Protein AF-A0AA36HL22-F1 (afdb_monomer)

Organism: NCBI:txid2562239

Secondary structure (DSSP, 8-state):
-HHHHHHHHHHHHHTSS---------------SS-BGGGGGTTT--HHHHHHHHHTT--BHHHHHTS-HHHHHTSTT--HHHHHHHHHHHHHHS--S---HHHHHHHHTT--EE--S-HHHHHHTTSSEESSEEEEEE-STTSSHHHHHHHHHHHTTS-GGGT--S-EEEEEESSS---HHHHHHHHHHTTS-HHHHHHTEEEEE--SHHHHHHHHHHHHHHHHH-SS-EEEEEEETTHHHHHHSS-TTTTHHHHHHHHHHHHHHHHHHHHHHHS-TTS---EEEEEES--TTTSTTS--------S-------SSS------

Foldseek 3Di:
DVVVVVVVVVVVVVVPDDDPDPDPPPPPPPPQLFAFLVVLVVLVQDPVLSVLCLVLLNGGLLLLLLDDLVSSVVRPPADPVNSVSSNVSSPVVDPDDDDDPVVVVVLCVLKAAQALPDVVVCVLVVRHQIFLWEWEDEAAPPPCPVVSVLLSLQSQCDDVVSRHPVFAEEEEAAPPPDDLVSNLVSCVVVVHHSVVSSVSYHYDYDHALVSLVVVLSVVSSCCNPDPTAYAEYEHHANCNRLVPVADDDVCLVVSVVSSVVSVSSLSSSRNSQCSRSVRNHYHYYHYDHDPPPNPVPDDPDDDDDDHDDPDIPTPDDDDDDDD

Nearest PDB structures (foldseek):
  5nwl-assembly2_I  TM=9.550E-01  e=2.606E-25  Homo sapiens
  5nwl-assembly2_N  TM=9.427E-01  e=1.347E-25  Homo sapiens
  8bsc-assembly1_D  TM=9.492E-01  e=1.589E-25  Ho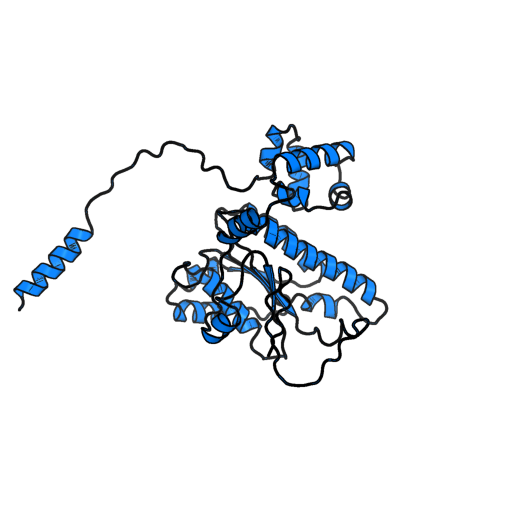mo sapiens
  7c9c-assembly1_A  TM=9.451E-01  e=2.954E-23  Homo sapiens
  3lda-assembly1_A  TM=8.905E-01  e=5.715E-23  Saccharomyces cerevisiae

Solvent-accessible surface area (backbone atoms only — not comparable to full-atom values): 18744 Å² total; per-residue (Å²): 116,75,69,62,57,55,52,51,55,47,57,60,56,64,71,73,72,83,78,93,71,85,70,82,77,73,88,66,79,75,76,64,67,53,56,46,42,71,66,43,41,83,69,72,46,57,67,74,60,50,49,53,37,41,77,71,43,37,58,32,26,54,50,52,62,74,45,55,70,70,62,58,55,67,40,90,92,48,50,72,74,52,52,53,54,52,46,53,44,23,49,72,74,33,99,76,76,94,72,56,71,70,57,49,57,59,62,54,66,69,55,53,44,30,27,60,84,43,72,70,59,16,59,75,53,74,58,22,50,52,39,49,30,54,44,56,52,62,60,65,90,89,73,47,66,70,58,50,50,51,41,34,57,50,30,23,44,32,50,59,94,78,29,8,55,57,17,27,25,42,39,37,30,42,78,74,77,84,51,70,73,58,43,35,55,52,22,52,75,70,75,43,61,36,66,63,55,50,73,38,44,49,76,44,84,35,81,39,58,65,50,45,56,50,52,52,36,50,48,55,43,47,60,66,70,44,92,65,36,42,24,32,35,39,33,46,32,63,47,51,26,57,62,69,80,44,66,71,79,87,38,44,66,60,50,52,53,52,51,51,50,50,53,53,49,54,51,49,53,13,50,55,28,35,58,21,74,86,34,52,22,16,26,36,39,39,28,39,83,67,72,84,74,72,59,75,84,81,57,101,69,89,82,79,91,73,81,92,71,83,72,78,67,58,84,68,82,84,75,88,81,86,130

Mean predicted aligned error: 12.72 Å

pLDDT: mean 74.43, std 23.64, range [24.17, 96.75]

Structure (mmCIF, N/CA/C/O backbone):
data_AF-A0AA36HL22-F1
#
_entry.id   AF-A0AA36HL22-F1
#
loop_
_atom_site.group_PDB
_atom_site.id
_atom_site.type_symbol
_atom_site.label_atom_id
_atom_site.label_alt_id
_atom_site.label_comp_id
_atom_site.label_asym_id
_atom_site.label_entity_id
_atom_site.label_seq_id
_atom_site.pdbx_PDB_ins_code
_atom_site.Cartn_x
_atom_site.Cartn_y
_atom_site.Cartn_z
_atom_site.occupancy
_atom_site.B_iso_or_equiv
_atom_site.auth_seq_id
_atom_site.auth_comp_id
_atom_site.auth_asym_id
_atom_site.auth_atom_id
_atom_site.pdbx_PDB_model_num
ATOM 1 N N . MET A 1 1 ? 3.278 -38.784 -45.770 1.00 54.62 1 MET A N 1
ATOM 2 C CA . MET A 1 1 ? 3.585 -37.733 -44.771 1.00 54.62 1 MET A CA 1
ATOM 3 C C . MET A 1 1 ? 2.527 -36.630 -44.695 1.00 54.62 1 MET A C 1
ATOM 5 O O . MET A 1 1 ? 2.203 -36.248 -43.585 1.00 54.62 1 MET A O 1
ATOM 9 N N . ALA A 1 2 ? 1.895 -36.196 -45.795 1.00 49.22 2 ALA A N 1
ATOM 10 C CA . ALA A 1 2 ? 0.828 -35.176 -45.752 1.00 49.22 2 ALA A CA 1
ATOM 11 C C . ALA A 1 2 ? -0.482 -35.600 -45.031 1.00 49.22 2 ALA A C 1
ATOM 13 O O . ALA A 1 2 ? -1.231 -34.758 -44.548 1.00 49.22 2 ALA A O 1
ATOM 14 N N . VAL A 1 3 ? -0.761 -36.905 -44.909 1.00 46.94 3 VAL A N 1
ATOM 15 C CA . VAL A 1 3 ? -1.990 -37.421 -44.262 1.00 46.94 3 VAL A CA 1
ATOM 16 C C . VAL A 1 3 ? -1.898 -37.402 -42.722 1.00 46.94 3 VAL A C 1
ATOM 18 O O . VAL A 1 3 ? -2.900 -37.209 -42.036 1.00 46.94 3 VAL A O 1
ATOM 21 N N . ALA A 1 4 ? -0.691 -37.524 -42.157 1.00 45.31 4 ALA A N 1
ATOM 22 C CA . ALA A 1 4 ? -0.474 -37.481 -40.706 1.00 45.31 4 ALA A CA 1
ATOM 23 C C . ALA A 1 4 ? -0.604 -36.051 -40.146 1.00 45.31 4 ALA A C 1
ATOM 25 O O . ALA A 1 4 ? -1.182 -35.842 -39.081 1.00 45.31 4 ALA A O 1
ATOM 26 N N . GLU A 1 5 ? -0.156 -35.055 -40.912 1.00 48.75 5 GLU A N 1
ATOM 27 C CA . GLU A 1 5 ? -0.201 -33.636 -40.541 1.00 48.75 5 GLU A CA 1
ATOM 28 C C . GLU A 1 5 ? -1.633 -33.063 -40.578 1.00 48.75 5 GLU A C 1
ATOM 30 O O . GLU A 1 5 ? -2.027 -32.280 -39.712 1.00 48.75 5 GLU A O 1
ATOM 35 N N . ALA A 1 6 ? -2.464 -33.535 -41.516 1.00 47.41 6 ALA A N 1
ATOM 36 C CA . ALA A 1 6 ? -3.889 -33.198 -41.591 1.00 47.41 6 ALA A CA 1
ATOM 37 C C . ALA A 1 6 ? -4.710 -33.799 -40.431 1.00 47.41 6 ALA A C 1
ATOM 39 O O . ALA A 1 6 ? -5.700 -33.211 -39.989 1.00 47.41 6 ALA A O 1
ATOM 40 N N . THR A 1 7 ? -4.279 -34.946 -39.899 1.00 48.47 7 THR A N 1
ATOM 41 C CA . THR A 1 7 ? -4.947 -35.624 -38.775 1.00 48.47 7 THR A CA 1
ATOM 42 C C . THR A 1 7 ? -4.631 -34.941 -37.438 1.00 48.47 7 THR A C 1
ATOM 44 O O . THR A 1 7 ? -5.503 -34.843 -36.574 1.00 48.47 7 THR A O 1
ATOM 47 N N . LEU A 1 8 ? -3.422 -34.381 -37.288 1.00 49.34 8 LEU A N 1
ATOM 48 C CA . LEU A 1 8 ? -3.032 -33.598 -36.109 1.00 49.34 8 LEU A CA 1
ATOM 49 C C . LEU A 1 8 ? -3.742 -32.234 -36.058 1.00 49.34 8 LEU A C 1
ATOM 51 O O . LEU A 1 8 ? -4.227 -31.834 -35.002 1.00 49.34 8 LEU A O 1
ATOM 55 N N . LYS A 1 9 ? -3.892 -31.558 -37.209 1.00 47.31 9 LYS A N 1
ATOM 56 C CA . LYS A 1 9 ? -4.651 -30.297 -37.314 1.00 47.31 9 LYS A CA 1
ATOM 57 C C . LYS A 1 9 ? -6.154 -30.485 -37.071 1.00 47.31 9 LYS A C 1
ATOM 59 O O . LYS A 1 9 ? -6.777 -29.613 -36.475 1.00 47.31 9 LYS A O 1
ATOM 64 N N . ARG A 1 10 ? -6.728 -31.638 -37.446 1.00 42.16 10 ARG A N 1
ATOM 65 C CA . ARG A 1 10 ? -8.112 -31.998 -37.081 1.00 42.16 10 ARG A CA 1
ATOM 66 C C . ARG A 1 10 ? -8.272 -32.246 -35.580 1.00 42.16 10 ARG A C 1
ATOM 68 O O . ARG A 1 10 ? -9.190 -31.692 -34.998 1.00 42.16 10 ARG A O 1
ATOM 75 N N . LYS A 1 11 ? -7.354 -32.976 -34.933 1.00 42.44 11 LYS A N 1
ATOM 76 C CA . LYS A 1 11 ? -7.378 -33.170 -33.468 1.00 42.44 11 LYS A CA 1
ATOM 77 C C . LYS A 1 11 ? -7.212 -31.865 -32.678 1.00 42.44 11 LYS A C 1
ATOM 79 O O . LYS A 1 11 ? -7.833 -31.728 -31.633 1.00 42.44 11 LYS A O 1
ATOM 84 N N . ALA A 1 12 ? -6.432 -30.909 -33.187 1.00 40.53 12 ALA A N 1
ATOM 85 C CA . ALA A 1 12 ? -6.288 -29.585 -32.576 1.00 40.53 12 ALA A CA 1
ATOM 86 C C . ALA A 1 12 ? -7.543 -28.702 -32.743 1.00 40.53 12 ALA A C 1
ATOM 88 O O . ALA A 1 12 ? -7.859 -27.926 -31.849 1.00 40.53 12 ALA A O 1
ATOM 89 N N . ALA A 1 13 ? -8.287 -28.847 -33.847 1.00 37.72 13 ALA A N 1
ATOM 90 C CA . ALA A 1 13 ? -9.532 -28.110 -34.081 1.00 37.72 13 ALA A CA 1
ATOM 91 C C . ALA A 1 13 ? -10.739 -28.697 -33.319 1.00 37.72 13 ALA A C 1
ATOM 93 O O . ALA A 1 13 ? -11.614 -27.950 -32.894 1.00 37.72 13 ALA A O 1
ATOM 94 N N . THR A 1 14 ? -10.777 -30.016 -33.095 1.00 33.06 14 THR A N 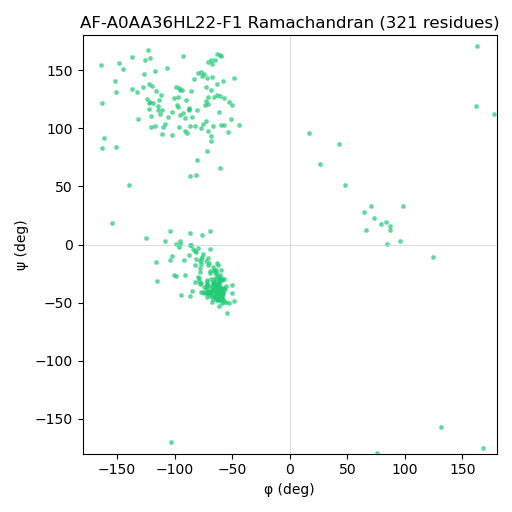1
ATOM 95 C CA . THR A 1 14 ? -11.851 -30.686 -32.333 1.00 33.06 14 THR A CA 1
ATOM 96 C C . THR A 1 14 ? -11.709 -30.521 -30.812 1.00 33.06 14 THR A C 1
ATOM 98 O O . THR A 1 14 ? -12.670 -30.746 -30.093 1.00 33.06 14 THR A O 1
ATOM 101 N N . LEU A 1 15 ? -10.552 -30.074 -30.305 1.00 34.81 15 LEU A N 1
ATOM 102 C CA . LEU A 1 15 ? -10.375 -29.747 -28.881 1.00 34.81 15 LEU A CA 1
ATOM 103 C C . LEU A 1 15 ? -10.847 -28.324 -28.514 1.00 34.81 15 LEU A C 1
ATOM 105 O O . LEU A 1 15 ? -10.784 -27.948 -27.350 1.00 34.81 15 LEU A O 1
ATOM 109 N N . ALA A 1 16 ? -11.284 -27.529 -29.498 1.00 33.25 16 ALA A N 1
ATOM 110 C CA . ALA A 1 16 ? -11.625 -26.116 -29.322 1.00 33.25 16 ALA A CA 1
ATOM 111 C C . ALA A 1 16 ? -13.137 -25.811 -29.388 1.00 33.25 16 ALA A C 1
ATOM 113 O O . ALA A 1 16 ? -13.515 -24.647 -29.334 1.00 33.25 16 ALA A O 1
ATOM 114 N N . THR A 1 17 ? -14.016 -26.811 -29.527 1.00 35.59 17 THR A N 1
ATOM 115 C CA . THR A 1 17 ? -15.477 -26.597 -29.643 1.00 35.59 17 THR A CA 1
ATOM 116 C C . THR A 1 17 ? -16.272 -27.784 -29.086 1.00 35.59 17 THR A C 1
ATOM 118 O O . THR A 1 17 ? -16.632 -28.666 -29.852 1.00 35.59 17 THR A O 1
ATOM 121 N N . THR A 1 18 ? -16.488 -27.792 -27.763 1.00 26.00 18 THR A N 1
ATOM 122 C CA . THR A 1 18 ? -17.453 -28.575 -26.934 1.00 26.00 18 THR A CA 1
ATOM 123 C C . THR A 1 18 ? -16.906 -28.492 -25.496 1.00 26.00 18 THR A C 1
ATOM 125 O O . THR A 1 18 ? -15.759 -28.868 -25.292 1.00 26.00 18 THR A O 1
ATOM 128 N N . ASP A 1 19 ? -17.540 -27.966 -24.454 1.00 25.36 19 ASP A N 1
ATOM 129 C CA . ASP A 1 19 ? -18.936 -27.646 -24.215 1.00 25.36 19 ASP A CA 1
ATOM 130 C C . ASP A 1 19 ? -19.030 -26.466 -23.240 1.00 25.36 19 ASP A C 1
ATOM 132 O O . ASP A 1 19 ? -18.418 -26.453 -22.172 1.00 25.36 19 ASP A O 1
ATOM 136 N N . LEU A 1 20 ? -19.851 -25.491 -23.623 1.00 32.59 20 LEU A N 1
ATOM 137 C CA . LEU A 1 20 ? -20.567 -24.640 -22.689 1.00 32.59 20 LEU A CA 1
ATOM 138 C C . LEU A 1 20 ? -21.577 -25.541 -21.971 1.00 32.59 20 LEU A C 1
ATOM 140 O O . LEU A 1 20 ? -22.614 -25.875 -22.540 1.00 32.59 20 LEU A O 1
ATOM 144 N N . VAL A 1 21 ? -21.279 -25.938 -20.738 1.00 27.91 21 VAL A N 1
ATOM 145 C CA . VAL A 1 21 ? -22.318 -26.337 -19.789 1.00 27.91 21 VAL A CA 1
ATOM 146 C C . VAL A 1 21 ? -22.379 -25.217 -18.771 1.00 27.91 21 VAL A C 1
ATOM 148 O O . VAL A 1 21 ? -21.482 -25.070 -17.946 1.00 27.91 21 VAL A O 1
ATOM 151 N N . ALA A 1 22 ? -23.415 -24.391 -18.905 1.00 29.58 22 ALA A N 1
ATOM 152 C CA . ALA A 1 22 ? -23.877 -23.526 -17.839 1.00 29.58 22 ALA A CA 1
ATOM 153 C C . ALA A 1 22 ? -24.194 -24.426 -16.642 1.00 29.58 22 ALA A C 1
ATOM 155 O O . ALA A 1 22 ? -25.189 -25.151 -16.649 1.00 29.58 22 ALA A O 1
ATOM 156 N N . THR A 1 23 ? -23.297 -24.450 -15.664 1.00 26.77 23 THR A N 1
ATOM 157 C CA . THR A 1 23 ? -23.667 -24.830 -14.310 1.00 26.77 23 THR A CA 1
ATOM 158 C C . THR A 1 23 ? -24.495 -23.680 -13.777 1.00 26.77 23 THR A C 1
ATOM 160 O O . THR A 1 23 ? -24.062 -22.534 -13.819 1.00 26.77 23 THR A O 1
ATOM 163 N N . GLU A 1 24 ? -25.724 -23.996 -13.396 1.00 24.59 24 GLU A N 1
ATOM 164 C CA . GLU A 1 24 ? -26.601 -23.119 -12.639 1.00 24.59 24 GLU A CA 1
ATOM 165 C C . GLU A 1 24 ? -25.802 -22.623 -11.427 1.00 24.59 24 GLU A C 1
ATOM 167 O O . GLU A 1 24 ? -25.460 -23.411 -10.544 1.00 24.59 24 GLU A O 1
ATOM 172 N N . ASP A 1 25 ? -25.411 -21.348 -11.455 1.00 25.55 25 ASP A N 1
ATOM 173 C CA . ASP A 1 25 ? -24.811 -20.676 -10.311 1.00 25.55 25 ASP A CA 1
ATOM 174 C C . ASP A 1 25 ? -25.923 -20.549 -9.265 1.00 25.55 25 ASP A C 1
ATOM 176 O O . ASP A 1 25 ? -26.749 -19.637 -9.305 1.00 25.55 25 ASP A O 1
ATOM 180 N N . ASP A 1 26 ? -25.993 -21.536 -8.369 1.00 25.66 26 ASP A N 1
ATOM 181 C CA . ASP A 1 26 ? -26.569 -21.343 -7.046 1.00 25.66 26 ASP A CA 1
ATOM 182 C C . ASP A 1 26 ? -25.906 -20.088 -6.466 1.00 25.66 26 ASP A C 1
ATOM 184 O O . ASP A 1 26 ?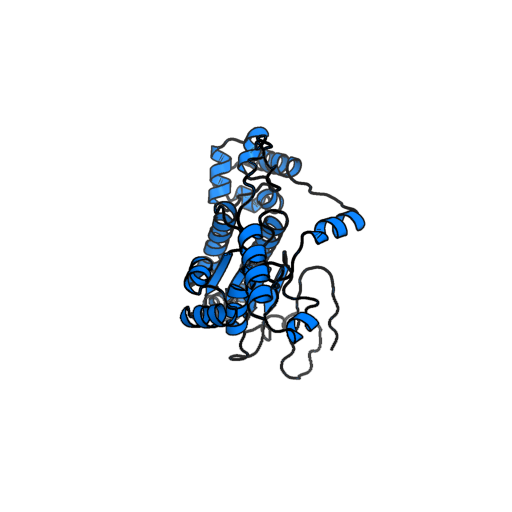 -24.682 -20.058 -6.314 1.00 25.66 26 ASP A O 1
ATOM 188 N N . ASP A 1 27 ? -26.717 -19.073 -6.152 1.00 28.05 27 ASP A N 1
ATOM 189 C CA . ASP A 1 27 ? -26.357 -17.861 -5.412 1.00 28.05 27 ASP A CA 1
ATOM 190 C C . ASP A 1 27 ? -25.847 -18.225 -3.999 1.00 28.05 27 ASP A C 1
ATOM 192 O O . ASP A 1 27 ? -26.473 -17.939 -2.976 1.00 28.05 27 ASP A O 1
ATOM 196 N N . GLN A 1 28 ? -24.705 -18.902 -3.912 1.00 29.77 28 GLN A N 1
ATOM 197 C CA . GLN A 1 28 ? -23.895 -18.911 -2.712 1.00 29.77 28 GLN A CA 1
ATOM 198 C C . GLN A 1 28 ? -23.211 -17.551 -2.697 1.00 29.77 28 GLN A C 1
ATOM 200 O O . GLN A 1 28 ? -22.291 -17.311 -3.475 1.00 29.77 28 GLN A O 1
ATOM 205 N N . GLU A 1 29 ? -23.694 -16.646 -1.841 1.00 33.28 29 GLU A N 1
ATOM 206 C CA . GLU A 1 29 ? -22.907 -15.500 -1.391 1.00 33.28 29 GLU A CA 1
ATOM 207 C C . GLU A 1 29 ? -21.507 -16.027 -1.055 1.00 33.28 29 GLU A C 1
ATOM 209 O O . GLU A 1 29 ? -21.318 -16.698 -0.039 1.00 33.28 29 GLU A O 1
ATOM 214 N N . GLU A 1 30 ? -20.530 -15.795 -1.935 1.00 32.41 30 GLU A N 1
ATOM 215 C CA . GLU A 1 30 ? -19.135 -16.023 -1.596 1.00 32.41 30 GLU A CA 1
ATOM 216 C C . GLU A 1 30 ? -18.857 -15.115 -0.401 1.00 32.41 30 GLU A C 1
ATOM 218 O O . GLU A 1 30 ? -18.742 -13.894 -0.540 1.00 32.41 30 GLU A O 1
ATOM 223 N N . ASP A 1 31 ? -18.821 -15.711 0.792 1.00 37.81 31 ASP A N 1
ATOM 224 C CA . ASP A 1 31 ? -18.474 -15.043 2.034 1.00 37.81 31 ASP A CA 1
ATOM 225 C C . ASP A 1 31 ? -17.119 -14.362 1.831 1.00 37.81 31 ASP A C 1
ATOM 227 O O . ASP A 1 31 ? -16.056 -14.985 1.907 1.00 37.8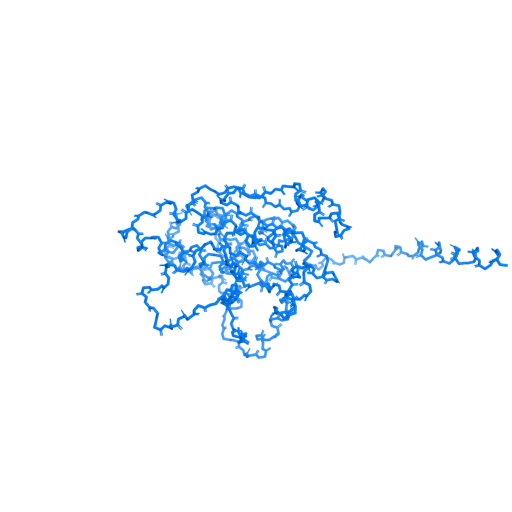1 31 ASP A O 1
ATOM 231 N N . LEU A 1 32 ? -17.156 -13.063 1.516 1.00 42.25 32 LEU A N 1
ATOM 232 C CA . LEU A 1 32 ? -15.953 -12.270 1.325 1.00 42.25 32 LEU A CA 1
ATOM 233 C C . LEU A 1 32 ? -15.083 -12.470 2.579 1.00 42.25 32 LEU A C 1
ATOM 235 O O . LEU A 1 32 ? -15.555 -12.166 3.681 1.00 42.25 32 LEU A O 1
ATOM 239 N N . PRO A 1 33 ? -13.823 -12.938 2.458 1.00 49.25 33 PRO A N 1
ATOM 240 C CA . PRO A 1 33 ? -12.978 -13.357 3.587 1.00 49.25 33 PRO A CA 1
ATOM 241 C C . PRO A 1 33 ? -12.524 -12.192 4.488 1.00 49.25 33 PRO A C 1
ATOM 243 O O . PRO A 1 33 ? -11.622 -12.327 5.312 1.00 49.25 33 PRO A O 1
ATOM 246 N N . TYR A 1 34 ? -13.122 -11.017 4.309 1.00 55.72 34 TYR A N 1
ATOM 247 C CA . TYR A 1 34 ? -12.840 -9.768 4.984 1.00 55.72 34 TYR A CA 1
ATOM 248 C C . TYR A 1 34 ? -14.159 -9.092 5.341 1.00 55.72 34 TYR A C 1
ATOM 250 O O . TYR A 1 34 ? -15.081 -8.955 4.534 1.00 55.72 34 TYR A O 1
ATOM 258 N N . ASN A 1 35 ? -14.234 -8.622 6.579 1.00 68.56 35 ASN A N 1
ATOM 259 C CA . ASN A 1 35 ? -15.414 -7.933 7.060 1.00 68.56 35 ASN A CA 1
ATOM 260 C C . ASN A 1 35 ? -15.266 -6.444 6.763 1.00 68.56 35 ASN A C 1
ATOM 262 O O . ASN A 1 35 ? -14.619 -5.696 7.504 1.00 68.56 35 ASN A O 1
ATOM 266 N N . LEU A 1 36 ? -15.852 -6.032 5.633 1.00 80.19 36 LEU A N 1
ATOM 267 C CA . LEU A 1 36 ? -16.083 -4.624 5.328 1.00 80.19 36 LEU A CA 1
ATOM 268 C C . LEU A 1 36 ? -16.726 -3.948 6.533 1.00 80.19 36 LEU A C 1
ATOM 270 O O . LEU A 1 36 ? -17.572 -4.528 7.216 1.00 80.19 36 LEU A O 1
ATOM 274 N N . ILE A 1 37 ? -16.342 -2.699 6.771 1.00 84.56 37 ILE A N 1
ATOM 275 C CA . ILE A 1 37 ? -16.838 -1.952 7.925 1.00 84.56 37 ILE A CA 1
ATOM 276 C C . ILE A 1 37 ? -18.369 -1.790 7.914 1.00 84.56 37 ILE A C 1
ATOM 278 O O . ILE A 1 37 ? -18.972 -1.619 8.968 1.00 84.56 37 ILE A O 1
ATOM 282 N N . ASP A 1 38 ? -19.010 -1.914 6.747 1.00 85.38 38 ASP A N 1
ATOM 283 C CA . ASP A 1 38 ? -20.470 -1.892 6.612 1.00 85.38 38 ASP A CA 1
ATOM 284 C C . ASP A 1 38 ? -21.160 -3.082 7.287 1.00 85.38 38 ASP A C 1
ATOM 286 O O . ASP A 1 38 ? -22.248 -2.902 7.824 1.00 85.38 38 ASP A O 1
ATOM 290 N N . LYS A 1 39 ? -20.508 -4.251 7.384 1.00 84.75 39 LYS A N 1
ATOM 291 C CA . LYS A 1 39 ? -21.052 -5.413 8.115 1.00 84.75 39 LYS A CA 1
ATOM 292 C C . LYS A 1 39 ? -21.228 -5.130 9.616 1.00 84.75 39 LYS A C 1
ATOM 294 O O . LYS A 1 39 ? -21.953 -5.829 10.314 1.00 84.75 39 LYS A O 1
ATOM 299 N N . LEU A 1 40 ? -20.603 -4.073 10.148 1.00 86.94 40 LEU A N 1
ATOM 300 C CA . LEU A 1 40 ? -20.827 -3.650 11.536 1.00 86.94 40 LEU A CA 1
ATOM 301 C C . LEU A 1 40 ? -22.216 -3.025 11.756 1.00 86.94 40 LEU A C 1
ATOM 303 O O . LEU A 1 40 ? -22.609 -2.843 12.913 1.00 86.94 40 LEU A O 1
ATOM 307 N N . GLN A 1 41 ? -22.972 -2.714 10.694 1.00 88.62 41 GLN A N 1
ATOM 308 C CA . GLN A 1 41 ? -24.373 -2.290 10.817 1.00 88.62 41 GLN A CA 1
ATOM 309 C C . GLN A 1 41 ? -25.229 -3.373 11.479 1.00 88.62 41 GLN A C 1
ATOM 311 O O . GLN A 1 41 ? -26.039 -3.047 12.347 1.00 88.62 41 GLN A O 1
ATOM 316 N N . ASP A 1 42 ? -24.962 -4.646 11.179 1.00 86.31 42 ASP A N 1
ATOM 317 C CA . ASP A 1 42 ? -25.670 -5.797 11.757 1.00 86.31 42 ASP A CA 1
ATOM 318 C C . ASP A 1 42 ? -25.453 -5.904 13.272 1.00 86.31 42 ASP A C 1
ATOM 320 O O . ASP A 1 42 ? -26.291 -6.406 14.017 1.00 86.31 42 ASP A O 1
ATOM 324 N N . SER A 1 43 ? -24.336 -5.355 13.758 1.00 85.69 43 SER A N 1
ATOM 325 C CA . SER A 1 43 ? -24.013 -5.239 15.184 1.00 85.69 43 SER A CA 1
ATOM 326 C C . SER A 1 43 ? -24.575 -3.967 15.840 1.00 85.69 43 SER A C 1
ATOM 328 O O . SER A 1 43 ? -24.220 -3.646 16.977 1.00 85.69 43 SER A O 1
ATOM 330 N N . GLY A 1 44 ? -25.446 -3.225 15.148 1.00 86.50 44 GLY A N 1
ATOM 331 C CA . GLY A 1 44 ? -26.145 -2.052 15.675 1.00 86.50 44 GLY A CA 1
ATOM 332 C C . GLY A 1 44 ? -25.355 -0.741 15.610 1.00 86.50 44 GLY A C 1
ATOM 333 O O . GLY A 1 44 ? -25.675 0.200 16.344 1.00 86.50 44 GLY A O 1
ATOM 334 N N . ILE A 1 45 ? -24.322 -0.648 14.762 1.00 91.25 45 ILE A N 1
ATOM 335 C CA . ILE A 1 45 ? -23.586 0.605 14.538 1.00 91.25 45 ILE A CA 1
ATOM 336 C C . ILE A 1 45 ? -24.289 1.451 13.469 1.00 91.25 45 ILE A C 1
ATOM 338 O O . ILE A 1 45 ? -24.633 0.976 12.392 1.00 91.25 45 ILE A O 1
ATOM 342 N N . ASN A 1 46 ? -24.484 2.741 13.753 1.00 92.75 46 ASN A N 1
ATOM 343 C CA . ASN A 1 46 ? -25.149 3.660 12.831 1.00 92.75 46 ASN A CA 1
ATOM 344 C C . ASN A 1 46 ? -24.291 3.920 11.575 1.00 92.75 46 ASN A C 1
ATOM 346 O O . ASN A 1 46 ? -23.119 4.285 11.688 1.00 92.75 46 ASN A O 1
ATOM 350 N N . ALA A 1 47 ? -24.903 3.844 10.388 1.00 90.94 47 ALA A N 1
ATOM 351 C CA . ALA A 1 47 ? -24.282 4.151 9.097 1.00 90.94 47 ALA A CA 1
ATOM 352 C C . ALA A 1 47 ? -23.561 5.514 9.056 1.00 90.94 47 ALA A C 1
ATOM 354 O O . ALA A 1 47 ? -22.510 5.647 8.431 1.00 90.94 47 ALA A O 1
ATOM 355 N N . ALA A 1 48 ? -24.075 6.527 9.763 1.00 92.12 48 ALA A N 1
ATOM 356 C CA . ALA A 1 48 ? -23.435 7.841 9.841 1.00 92.12 48 ALA A CA 1
ATOM 357 C C . ALA A 1 48 ? -22.081 7.808 10.569 1.00 92.12 48 ALA A C 1
ATOM 359 O O . ALA A 1 48 ? -21.175 8.562 10.219 1.00 92.12 48 ALA A O 1
ATOM 360 N N . ASP A 1 49 ? -21.932 6.948 11.578 1.00 92.62 49 ASP A N 1
ATOM 361 C CA . ASP A 1 49 ? -20.666 6.779 12.292 1.00 92.62 49 ASP A CA 1
ATOM 362 C C . ASP A 1 49 ? -19.688 5.915 11.474 1.00 92.62 49 ASP A C 1
ATOM 364 O O . ASP A 1 49 ? -18.499 6.223 11.437 1.00 92.62 49 ASP A O 1
ATOM 368 N N . LEU A 1 50 ? -20.186 4.927 10.718 1.00 91.50 50 LEU A N 1
ATOM 369 C CA . LEU A 1 50 ? -19.374 4.146 9.771 1.00 91.50 50 LEU A CA 1
ATOM 370 C C . LEU A 1 50 ? -18.814 5.005 8.635 1.00 91.50 50 LEU A C 1
ATOM 372 O O . LEU A 1 50 ? -17.654 4.855 8.263 1.00 91.50 50 LEU A O 1
ATOM 376 N N . LYS A 1 51 ? -19.599 5.959 8.121 1.00 91.38 51 LYS A N 1
ATOM 377 C CA . LYS A 1 51 ? -19.117 6.907 7.110 1.00 91.38 51 LYS A CA 1
ATOM 378 C C . LYS A 1 51 ? -17.926 7.724 7.622 1.00 91.38 51 LYS A C 1
ATOM 380 O O . LYS A 1 51 ? -16.933 7.841 6.920 1.00 91.38 51 LYS A O 1
ATOM 385 N N . LYS A 1 52 ? -17.979 8.211 8.868 1.00 92.50 52 LYS A N 1
ATOM 386 C CA . LYS A 1 52 ? -16.855 8.945 9.482 1.00 92.50 52 LYS A CA 1
ATOM 387 C C . LYS A 1 52 ? -15.602 8.080 9.623 1.00 92.50 52 LYS A C 1
ATOM 389 O O . LYS A 1 52 ? -14.498 8.590 9.475 1.00 92.50 52 LYS A O 1
ATOM 394 N N . LEU A 1 53 ? -15.768 6.791 9.930 1.00 91.00 53 LEU A N 1
ATOM 395 C CA . LEU A 1 53 ? -14.655 5.842 10.002 1.00 91.00 53 LEU A CA 1
ATOM 396 C C . LEU A 1 53 ? -14.016 5.644 8.622 1.00 91.00 53 LEU A C 1
ATOM 398 O O . LEU A 1 53 ? -12.796 5.748 8.513 1.00 91.00 53 LEU A O 1
ATOM 402 N N . LYS A 1 54 ? -14.830 5.473 7.572 1.00 89.31 54 LYS A N 1
ATOM 403 C CA . LYS A 1 54 ? -14.358 5.397 6.179 1.00 89.31 54 LYS A CA 1
ATOM 404 C C . LYS A 1 54 ? -13.622 6.663 5.748 1.00 89.31 54 LYS A C 1
ATOM 406 O O . LYS A 1 54 ? -12.534 6.570 5.194 1.00 89.31 54 LYS A O 1
ATOM 411 N N . ASP A 1 55 ? -14.174 7.836 6.058 1.00 87.19 55 ASP A N 1
ATOM 412 C CA . ASP A 1 55 ? -13.550 9.129 5.746 1.00 87.19 55 ASP A CA 1
ATOM 413 C C . ASP A 1 55 ? -12.204 9.309 6.478 1.00 87.19 55 ASP A C 1
ATOM 415 O O . ASP A 1 55 ? -11.315 10.005 5.992 1.00 87.19 55 ASP A O 1
ATOM 419 N N . ALA A 1 56 ? -12.027 8.653 7.630 1.00 87.12 56 ALA A N 1
ATOM 420 C CA . ALA A 1 56 ? -10.771 8.615 8.377 1.00 87.12 56 ALA A CA 1
ATOM 421 C C . ALA A 1 56 ? -9.804 7.495 7.929 1.00 87.12 56 ALA A C 1
ATOM 423 O O . ALA A 1 56 ? -8.712 7.382 8.490 1.00 87.12 56 ALA A O 1
ATOM 424 N N . GLY A 1 57 ? -10.176 6.679 6.934 1.00 83.38 57 GLY A N 1
ATOM 425 C CA . GLY A 1 57 ? -9.345 5.601 6.386 1.00 83.38 57 GLY A CA 1
ATOM 426 C C . GLY A 1 57 ? -9.594 4.207 6.960 1.00 83.38 57 GLY A C 1
ATOM 427 O O . GLY A 1 57 ? -8.892 3.269 6.587 1.00 83.38 57 GLY A O 1
ATOM 428 N N . PHE A 1 58 ? -10.567 4.048 7.857 1.00 88.25 58 PHE A N 1
ATOM 429 C CA . PHE A 1 58 ? -10.937 2.751 8.423 1.00 88.25 58 PHE A CA 1
ATOM 430 C C . PHE A 1 58 ? -12.026 2.116 7.560 1.00 88.25 58 PHE A C 1
ATOM 432 O O . PHE A 1 58 ? -13.204 2.449 7.678 1.00 88.25 58 PHE A O 1
ATOM 439 N N . ASN A 1 59 ? -11.626 1.216 6.662 1.00 85.88 59 ASN A N 1
ATOM 440 C CA . ASN A 1 59 ? -12.535 0.596 5.692 1.00 85.88 59 ASN A CA 1
ATOM 441 C C . ASN A 1 59 ? -12.928 -0.851 6.053 1.00 85.88 59 ASN A C 1
ATOM 443 O O . ASN A 1 59 ? -13.898 -1.384 5.510 1.00 85.88 59 ASN A O 1
ATOM 447 N N . THR A 1 60 ? -12.226 -1.473 7.001 1.00 86.12 60 THR A N 1
ATOM 448 C CA . THR A 1 60 ? -12.429 -2.866 7.441 1.00 86.12 60 THR A CA 1
ATOM 449 C C . THR A 1 60 ? -12.634 -2.940 8.955 1.00 86.12 60 THR A C 1
ATOM 451 O O . THR A 1 60 ? -12.196 -2.052 9.694 1.00 86.12 60 THR A O 1
ATOM 454 N N . SER A 1 61 ? -13.241 -4.018 9.458 1.00 87.75 61 SER A N 1
ATOM 455 C CA . SER A 1 61 ? -13.329 -4.237 10.909 1.00 87.75 61 SER A CA 1
ATOM 456 C C . SER A 1 61 ? -11.951 -4.411 11.562 1.00 87.75 61 SER A C 1
ATOM 458 O O . SER A 1 61 ? -11.736 -3.951 12.681 1.00 87.75 61 SER A O 1
ATOM 460 N N . GLN A 1 62 ? -10.988 -5.014 10.863 1.00 85.50 62 GLN A N 1
ATOM 461 C CA . GLN A 1 62 ? -9.627 -5.223 11.368 1.00 85.50 62 GLN A CA 1
ATOM 462 C C . GLN A 1 62 ? -8.858 -3.911 11.519 1.00 85.50 62 GLN A C 1
ATOM 464 O O . GLN A 1 62 ? -8.227 -3.701 12.555 1.00 85.50 62 GLN A O 1
ATOM 469 N N . SER A 1 63 ? -8.992 -2.983 10.564 1.00 86.75 63 SER A N 1
ATOM 470 C CA . SER A 1 63 ? -8.377 -1.654 10.659 1.00 86.75 63 SER A CA 1
ATOM 471 C C . SER A 1 63 ? -8.783 -0.920 11.946 1.00 86.75 63 SER A C 1
ATOM 473 O O . SER A 1 63 ? -7.954 -0.261 12.577 1.00 86.75 63 SER A O 1
ATOM 475 N N . VAL A 1 64 ? -10.033 -1.105 12.390 1.00 90.31 64 VAL A N 1
ATOM 476 C CA . VAL A 1 64 ? -10.562 -0.568 13.652 1.00 90.31 64 VAL A CA 1
ATOM 477 C C . VAL A 1 64 ? -9.957 -1.287 14.861 1.00 90.31 64 VAL A C 1
ATOM 479 O O . VAL A 1 64 ? -9.583 -0.630 15.831 1.00 90.31 64 VAL A O 1
ATOM 482 N N . VAL A 1 65 ? -9.817 -2.616 14.816 1.00 89.50 65 VAL A N 1
ATOM 483 C CA . VAL A 1 65 ? -9.189 -3.391 15.902 1.00 89.50 65 VAL A CA 1
ATOM 484 C C . VAL A 1 65 ? -7.710 -3.029 16.078 1.00 89.50 65 VAL A C 1
ATOM 486 O O . VAL A 1 65 ? -7.229 -2.960 17.210 1.00 89.50 65 VAL A O 1
ATOM 489 N N . PHE A 1 66 ? -6.990 -2.764 14.985 1.00 87.00 66 PHE A N 1
ATOM 490 C CA . PHE A 1 66 ? -5.578 -2.368 15.009 1.00 87.00 66 PHE A CA 1
ATOM 491 C C . PHE A 1 66 ? -5.371 -0.897 15.402 1.00 87.00 66 PHE A C 1
ATOM 493 O O . PHE A 1 66 ? -4.238 -0.467 15.662 1.00 87.00 66 PHE A O 1
ATOM 500 N N . ALA A 1 67 ? -6.427 -0.084 15.420 1.00 89.19 67 ALA A N 1
ATOM 501 C CA . ALA A 1 67 ? -6.354 1.325 15.779 1.00 89.19 67 ALA A CA 1
ATOM 502 C C . ALA A 1 67 ? -6.184 1.514 17.293 1.00 89.19 67 ALA A C 1
ATOM 504 O O . ALA A 1 67 ? -6.726 0.765 18.106 1.00 89.19 67 ALA A O 1
ATOM 505 N N . MET A 1 68 ? -5.458 2.561 17.704 1.00 90.25 68 MET A N 1
ATOM 506 C CA . MET A 1 68 ? -5.495 2.956 19.110 1.00 90.25 68 MET A CA 1
ATOM 507 C C . MET A 1 68 ? -6.809 3.682 19.398 1.00 90.25 68 MET A C 1
ATOM 509 O O . MET A 1 68 ? -7.267 4.493 18.595 1.00 90.25 68 MET A O 1
ATOM 513 N N . ARG A 1 69 ? -7.364 3.487 20.601 1.00 91.75 69 ARG A N 1
ATOM 514 C CA . ARG A 1 69 ? -8.577 4.195 21.056 1.00 91.75 69 ARG A CA 1
ATOM 515 C C . ARG A 1 69 ? -8.479 5.712 20.849 1.00 91.75 69 ARG A C 1
ATOM 517 O O . ARG A 1 69 ? -9.434 6.330 20.397 1.00 91.75 69 ARG A O 1
ATOM 524 N N . LYS A 1 70 ? -7.317 6.306 21.143 1.00 92.00 70 LYS A N 1
ATOM 525 C CA . LYS A 1 70 ? -7.073 7.750 20.976 1.00 92.00 70 LYS A CA 1
ATOM 526 C C . LYS A 1 70 ? -7.206 8.218 19.520 1.00 92.00 70 LYS A C 1
ATOM 528 O O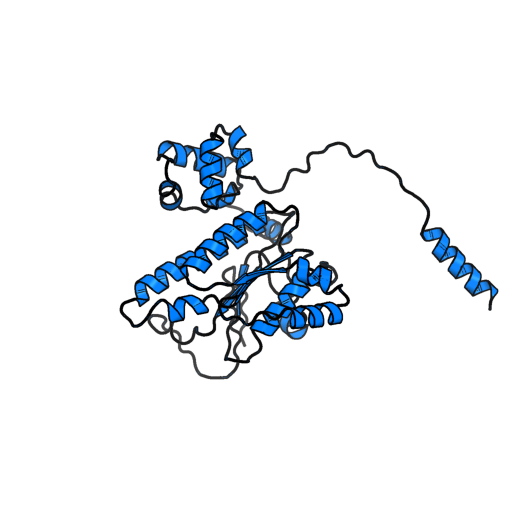 . LYS A 1 70 ? -7.658 9.333 19.291 1.00 92.00 70 LYS A O 1
ATOM 533 N N . ASP A 1 71 ? -6.842 7.369 18.557 1.00 89.56 71 ASP A N 1
ATOM 534 C CA . ASP A 1 71 ? -6.906 7.705 17.135 1.00 89.56 71 ASP A CA 1
ATOM 535 C C . ASP A 1 71 ? -8.375 7.717 16.688 1.00 89.56 71 ASP A C 1
ATOM 537 O O . ASP A 1 71 ? -8.809 8.650 16.021 1.00 89.56 71 ASP A O 1
ATOM 541 N N . LEU A 1 72 ? -9.179 6.758 17.161 1.00 92.06 72 LEU A N 1
ATOM 542 C CA . LEU A 1 72 ? -10.625 6.718 16.911 1.00 92.06 72 LEU A CA 1
ATOM 543 C C . LEU A 1 72 ? -11.367 7.889 17.575 1.00 92.06 72 LEU A C 1
ATOM 545 O O . LEU A 1 72 ? -12.272 8.465 16.979 1.00 92.06 72 LEU A O 1
ATOM 549 N N . LEU A 1 73 ? -10.960 8.283 18.785 1.00 94.12 73 LEU A N 1
ATOM 550 C CA . LEU A 1 73 ? -11.520 9.447 19.486 1.00 94.12 73 LEU A CA 1
ATOM 551 C C . LEU A 1 73 ? -11.154 10.782 18.828 1.00 94.12 73 LEU A C 1
ATOM 553 O O . LEU A 1 73 ? -11.862 11.769 19.011 1.00 94.12 73 LEU A O 1
ATOM 557 N N . SER A 1 74 ? -10.068 10.828 18.053 1.00 92.00 74 SER A N 1
ATOM 558 C CA . SER A 1 74 ? -9.688 12.036 17.314 1.00 92.00 74 SER A CA 1
ATOM 559 C C . SER A 1 74 ? -10.649 12.351 16.157 1.00 92.00 74 SER A C 1
ATOM 561 O O . SER A 1 74 ? -10.687 13.482 15.665 1.00 92.00 74 SER A O 1
ATOM 563 N N . ILE A 1 75 ? -11.470 11.375 15.748 1.00 92.81 75 ILE A N 1
ATOM 564 C CA . ILE A 1 75 ? -12.467 11.531 14.692 1.00 92.81 75 ILE A CA 1
ATOM 565 C C . ILE A 1 75 ? -13.635 12.364 15.221 1.00 92.81 75 ILE A C 1
ATOM 567 O O . ILE A 1 75 ? -14.344 11.993 16.161 1.00 92.81 75 ILE A O 1
ATOM 571 N N . LYS A 1 76 ? -13.873 13.505 14.571 1.00 90.31 76 LYS A N 1
ATOM 572 C CA . LYS A 1 76 ? -14.929 14.442 14.964 1.00 90.31 76 LYS A CA 1
ATOM 573 C C . LYS A 1 76 ? -16.299 13.755 14.973 1.00 90.31 76 LYS A C 1
ATOM 575 O O . LYS A 1 76 ? -16.754 13.209 13.970 1.00 90.31 76 LYS A O 1
ATOM 580 N N . GLY A 1 77 ? -16.997 13.852 16.103 1.00 89.19 77 GLY A N 1
ATOM 581 C CA . GLY A 1 77 ? -18.366 13.357 16.248 1.00 89.19 77 GLY A CA 1
ATOM 582 C C . GLY A 1 77 ? -18.494 11.885 16.654 1.00 89.19 77 GLY A C 1
ATOM 583 O O . GLY A 1 77 ? -19.609 11.358 16.571 1.00 89.19 77 GLY A O 1
ATOM 584 N N . LEU A 1 78 ? -17.405 11.238 17.084 1.00 92.75 78 LEU A N 1
ATOM 585 C CA . LEU A 1 78 ? -17.437 9.977 17.828 1.00 92.75 78 LEU A CA 1
ATOM 586 C C . LEU A 1 78 ? -17.226 10.260 19.323 1.00 92.75 78 LEU A C 1
ATOM 588 O O . LEU A 1 78 ? -16.275 10.932 19.705 1.00 92.75 78 LEU A O 1
ATOM 592 N N . SER A 1 79 ? -18.139 9.777 20.167 1.00 93.56 79 SER A N 1
ATOM 593 C CA . SER A 1 79 ? -18.004 9.836 21.628 1.00 93.56 79 SER A CA 1
ATOM 594 C C . SER A 1 79 ? -17.355 8.560 22.164 1.00 93.56 79 SER A C 1
ATOM 596 O O . SER A 1 79 ? -17.403 7.525 21.500 1.00 93.56 79 SER A O 1
ATOM 598 N N . ASP A 1 80 ? -16.828 8.592 23.390 1.00 94.12 80 ASP A N 1
ATOM 599 C CA . ASP A 1 80 ? -16.255 7.413 24.057 1.00 94.12 80 ASP A CA 1
ATOM 600 C C . ASP A 1 80 ? -17.159 6.183 24.008 1.00 94.12 80 ASP A C 1
ATOM 602 O O . ASP A 1 80 ? -16.737 5.119 23.566 1.00 94.12 80 ASP A O 1
ATOM 606 N N . GLN A 1 81 ? -18.436 6.352 24.355 1.00 93.56 81 GLN A N 1
ATOM 607 C CA . GLN A 1 81 ? -19.408 5.257 24.336 1.00 93.56 81 GLN A CA 1
ATOM 608 C C . GLN A 1 81 ? -19.614 4.667 22.935 1.00 93.56 81 GLN A C 1
ATOM 610 O O . GLN A 1 81 ? -19.875 3.473 22.800 1.00 93.56 81 GLN A O 1
ATOM 615 N N . LYS A 1 82 ? -19.530 5.492 21.884 1.00 93.56 82 LYS A N 1
ATOM 616 C CA . LYS A 1 82 ? -19.634 5.013 20.501 1.00 93.56 82 LYS A CA 1
ATOM 617 C C . LYS A 1 82 ? -18.387 4.238 20.104 1.00 93.56 82 LYS A C 1
ATOM 619 O O . LYS A 1 82 ? -18.517 3.160 19.538 1.00 93.56 82 LYS A O 1
ATOM 624 N N . VAL A 1 83 ? -17.204 4.767 20.423 1.00 94.44 83 VAL A N 1
ATOM 625 C CA . VAL A 1 83 ? -15.925 4.104 20.138 1.00 94.44 83 VAL A CA 1
ATOM 626 C C . VAL A 1 83 ? -15.860 2.739 20.823 1.00 94.44 83 VAL A C 1
ATOM 628 O O . VAL A 1 83 ? -15.475 1.769 20.180 1.00 94.44 83 VAL A O 1
ATOM 631 N N . ASP A 1 84 ? -16.317 2.630 22.072 1.00 93.81 84 ASP A N 1
ATOM 632 C CA . ASP A 1 84 ? -16.379 1.351 22.789 1.00 93.81 84 ASP A CA 1
ATOM 633 C C . ASP A 1 84 ? -17.263 0.320 22.083 1.00 93.81 84 ASP A C 1
ATOM 635 O O . ASP A 1 84 ? -16.824 -0.803 21.830 1.00 93.81 84 ASP A O 1
ATOM 639 N N . LYS A 1 85 ? -18.473 0.721 21.678 1.00 93.12 85 LYS A N 1
ATOM 640 C CA . LYS A 1 85 ? -19.385 -0.151 20.923 1.00 93.12 85 LYS A CA 1
ATOM 641 C C . LYS A 1 85 ? -18.796 -0.585 19.581 1.00 93.12 85 LYS A C 1
ATOM 643 O O . LYS A 1 85 ? -18.918 -1.747 19.210 1.00 93.12 85 LYS A O 1
ATOM 648 N N . ILE A 1 86 ? -18.144 0.337 18.870 1.00 93.31 86 ILE A N 1
ATOM 649 C CA . ILE A 1 86 ? -17.501 0.068 17.577 1.00 93.31 86 ILE A CA 1
ATOM 650 C C . ILE A 1 86 ? -16.363 -0.947 17.742 1.00 93.31 86 ILE A C 1
ATOM 652 O O . ILE A 1 86 ? -16.302 -1.917 16.990 1.00 93.31 86 ILE A O 1
ATOM 656 N N . ILE A 1 87 ? -15.485 -0.762 18.735 1.00 92.44 87 ILE A N 1
ATOM 657 C CA . ILE A 1 87 ? -14.376 -1.690 19.004 1.00 92.44 87 ILE A CA 1
ATOM 658 C C . ILE A 1 87 ? -14.914 -3.068 19.401 1.00 92.44 87 ILE A C 1
ATOM 660 O O . ILE A 1 87 ? -14.387 -4.081 18.946 1.00 92.44 87 ILE A O 1
ATOM 664 N N . GLU A 1 88 ? -15.953 -3.130 20.236 1.00 91.44 88 GLU A N 1
ATOM 665 C CA . GLU A 1 88 ? -16.554 -4.399 20.649 1.00 91.44 88 GLU A CA 1
ATOM 666 C C . GLU A 1 88 ? -17.177 -5.149 19.463 1.00 91.44 88 GLU A C 1
ATOM 668 O O . GLU A 1 88 ? -16.939 -6.347 19.302 1.00 91.44 88 GLU A O 1
ATOM 673 N N . ALA A 1 89 ? -17.916 -4.445 18.601 1.00 90.94 89 ALA A N 1
ATOM 674 C CA . ALA A 1 89 ? -18.478 -5.010 17.377 1.00 90.94 89 ALA A CA 1
ATOM 675 C C . ALA A 1 89 ? -17.375 -5.513 16.432 1.00 90.94 89 ALA A C 1
ATOM 677 O O . ALA A 1 89 ? -17.418 -6.656 15.981 1.00 90.94 89 ALA A O 1
ATOM 678 N N . ALA A 1 90 ? -16.334 -4.705 16.209 1.00 89.81 90 ALA A N 1
ATOM 679 C CA . ALA A 1 90 ? -15.215 -5.064 15.343 1.00 89.81 90 ALA A CA 1
ATOM 680 C C . ALA A 1 90 ? -14.402 -6.257 15.876 1.00 89.81 90 ALA A C 1
ATOM 682 O O . ALA A 1 90 ? -13.897 -7.061 15.095 1.00 89.81 90 ALA A O 1
ATOM 683 N N . ARG A 1 91 ? -14.287 -6.410 17.203 1.00 88.44 91 ARG A N 1
ATOM 684 C CA . ARG A 1 91 ? -13.649 -7.580 17.832 1.00 88.44 91 ARG A CA 1
ATOM 685 C C . ARG A 1 91 ? -14.485 -8.847 17.721 1.00 88.44 91 ARG A C 1
ATOM 687 O O . ARG A 1 91 ? -13.909 -9.916 17.609 1.00 88.44 91 ARG A O 1
ATOM 694 N N . LYS A 1 92 ? -15.815 -8.747 17.756 1.00 86.81 92 LYS A N 1
ATOM 695 C CA . LYS A 1 92 ? -16.706 -9.899 17.534 1.00 86.81 92 LYS A CA 1
ATOM 696 C C . LYS A 1 92 ? -16.655 -10.375 16.085 1.00 86.81 92 LYS A C 1
ATOM 698 O O . LYS A 1 92 ? -16.708 -11.573 15.843 1.00 86.81 92 LYS A O 1
ATOM 703 N N . SER A 1 93 ? -16.520 -9.443 15.143 1.00 82.19 93 SER A N 1
ATOM 704 C CA . SER A 1 93 ? -16.420 -9.756 13.717 1.00 82.19 93 SER A CA 1
ATOM 705 C C . SER A 1 93 ? -15.013 -10.168 13.271 1.00 82.19 93 SER A C 1
ATOM 707 O O . SER A 1 93 ? -14.852 -10.628 12.146 1.00 82.19 93 SER A O 1
ATOM 709 N N . SER A 1 94 ? -13.978 -9.976 14.091 1.00 77.38 94 SER A N 1
ATOM 710 C CA . SER A 1 94 ? -12.588 -10.265 13.715 1.00 77.38 94 SER A CA 1
ATOM 711 C C . SER A 1 94 ? -12.022 -11.379 14.593 1.00 77.38 94 SER A C 1
ATOM 713 O O . SER A 1 94 ? -12.104 -11.308 15.814 1.00 77.38 94 SER A O 1
ATOM 715 N N . GLU A 1 95 ? -11.380 -12.386 13.997 1.00 71.81 95 GLU A N 1
ATOM 716 C CA . GLU A 1 95 ? -10.685 -13.441 14.747 1.00 71.81 95 GLU A CA 1
ATOM 717 C C . GLU A 1 95 ? -9.401 -12.916 15.409 1.00 71.81 95 GLU A C 1
ATOM 719 O O . GLU A 1 95 ? -8.291 -13.084 14.897 1.00 71.81 95 GLU A O 1
ATOM 724 N N . VAL A 1 96 ? -9.539 -12.255 16.554 1.00 74.81 96 VAL A N 1
ATOM 725 C CA . VAL A 1 96 ? -8.413 -11.661 17.280 1.00 74.81 96 VAL A CA 1
ATOM 726 C C . VAL A 1 96 ? -8.252 -12.394 18.605 1.00 74.81 96 VAL A C 1
ATOM 728 O O . VAL A 1 96 ? -9.158 -12.403 19.436 1.00 74.81 96 VAL A O 1
ATOM 731 N N . GLY A 1 97 ? -7.093 -13.014 18.821 1.00 82.50 97 GLY A N 1
ATOM 732 C CA . GLY A 1 97 ? -6.825 -13.767 20.041 1.00 82.50 97 GLY A CA 1
ATOM 733 C C . GLY A 1 97 ? -5.568 -14.621 19.958 1.00 82.50 97 GLY A C 1
ATOM 734 O O . GLY A 1 97 ? -4.820 -14.582 18.981 1.00 82.50 97 GLY A O 1
ATOM 735 N N . PHE A 1 98 ? -5.338 -15.402 21.010 1.00 87.19 98 PHE A N 1
ATOM 736 C CA . PHE A 1 98 ? -4.249 -16.367 21.037 1.00 87.19 98 PHE A CA 1
ATOM 737 C C . PHE A 1 98 ? -4.559 -17.528 20.093 1.00 87.19 98 PHE A C 1
ATOM 739 O O . PHE A 1 98 ? -5.603 -18.168 20.202 1.00 87.19 98 PHE A O 1
ATOM 746 N N . VAL A 1 99 ? -3.626 -17.810 19.190 1.00 86.94 99 VAL A N 1
ATOM 747 C CA . VAL A 1 99 ? -3.668 -18.962 18.287 1.00 86.94 99 VAL A CA 1
ATOM 748 C C . VAL A 1 99 ? -2.488 -19.877 18.574 1.00 86.94 99 VAL A C 1
ATOM 750 O O . VAL A 1 99 ? -1.417 -19.437 18.990 1.00 86.94 99 VAL A O 1
ATOM 753 N N . THR A 1 100 ? -2.680 -21.171 18.349 1.00 91.88 100 THR A N 1
ATOM 754 C CA . THR A 1 100 ? -1.588 -22.146 18.424 1.00 91.88 100 THR A CA 1
ATOM 755 C C . THR A 1 100 ? -0.620 -21.973 17.250 1.00 91.88 100 THR A C 1
ATOM 757 O O . THR A 1 100 ? -1.000 -21.491 16.181 1.00 91.88 100 THR A O 1
ATOM 760 N N . CYS A 1 101 ? 0.627 -22.426 17.409 1.00 91.25 101 CYS A N 1
ATOM 761 C CA . CYS A 1 101 ? 1.623 -22.377 16.331 1.00 91.25 101 CYS A CA 1
ATOM 762 C C . CYS A 1 101 ? 1.136 -23.107 15.060 1.00 91.25 101 CYS A C 1
ATOM 764 O O . CYS A 1 101 ? 1.292 -22.607 13.951 1.00 91.25 101 CYS A O 1
ATOM 766 N N . THR A 1 102 ? 0.442 -24.239 15.210 1.00 92.06 102 THR A N 1
ATOM 767 C CA . THR A 1 102 ? -0.135 -24.996 14.085 1.00 92.06 102 THR A CA 1
ATOM 768 C C . THR A 1 102 ? -1.182 -24.194 13.305 1.00 92.06 102 THR A C 1
ATOM 770 O O . THR A 1 102 ? -1.216 -24.230 12.072 1.00 92.06 102 THR A O 1
ATOM 773 N N . GLN A 1 103 ? -2.029 -23.437 14.009 1.00 86.31 103 GLN A N 1
ATOM 774 C CA . GLN A 1 103 ? -2.999 -22.542 13.375 1.00 86.31 103 GLN A CA 1
ATOM 775 C C . GLN A 1 103 ? -2.295 -21.380 12.671 1.00 86.31 103 GLN A C 1
ATOM 777 O O . GLN A 1 103 ? -2.680 -21.034 11.557 1.00 86.31 103 GLN A O 1
ATOM 782 N N . LEU A 1 104 ? -1.233 -20.826 13.266 1.00 84.69 104 LEU A N 1
ATOM 783 C CA . LEU A 1 104 ? -0.433 -19.776 12.637 1.00 84.69 104 LEU A CA 1
ATOM 784 C C . LEU A 1 104 ? 0.198 -20.256 11.324 1.00 84.69 104 LEU A C 1
ATOM 786 O O . LEU A 1 104 ? 0.052 -19.584 10.309 1.00 84.69 104 LEU A O 1
ATOM 790 N N . VAL A 1 105 ? 0.815 -21.441 11.307 1.00 85.62 105 VAL A N 1
ATOM 791 C CA . VAL A 1 105 ? 1.371 -22.038 10.078 1.00 85.62 105 VAL A CA 1
ATOM 792 C C . VAL A 1 105 ? 0.290 -22.215 9.015 1.00 85.62 105 VAL A C 1
ATOM 794 O O . VAL A 1 105 ? 0.528 -21.955 7.841 1.00 85.62 105 VAL A O 1
ATOM 797 N N . SER A 1 106 ? -0.918 -22.613 9.419 1.00 84.19 106 SER A N 1
ATOM 798 C CA . SER A 1 106 ? -2.050 -22.740 8.497 1.00 84.19 106 SER A CA 1
ATOM 799 C C . SER A 1 106 ? -2.472 -21.385 7.921 1.00 84.19 106 SER A C 1
ATOM 801 O O . SER A 1 106 ? -2.699 -21.301 6.718 1.00 84.19 106 SER A O 1
ATOM 803 N N . LYS A 1 107 ? -2.486 -20.317 8.735 1.00 77.69 107 LYS A N 1
ATOM 804 C CA . LYS A 1 107 ? -2.716 -18.935 8.272 1.00 77.69 107 LYS A CA 1
ATOM 805 C C . LYS A 1 107 ? -1.601 -18.445 7.340 1.00 77.69 107 LYS A C 1
ATOM 807 O O . LYS A 1 107 ? -1.878 -17.733 6.389 1.00 77.69 107 LYS A O 1
ATOM 812 N N . MET A 1 108 ? -0.351 -18.851 7.559 1.00 77.12 108 MET A N 1
ATOM 813 C CA . MET A 1 108 ? 0.772 -18.457 6.698 1.00 77.12 108 MET A CA 1
ATOM 814 C C . MET A 1 108 ? 0.738 -19.107 5.309 1.00 77.12 108 MET A C 1
ATOM 816 O O . MET A 1 108 ? 1.372 -18.585 4.399 1.00 77.12 108 MET A O 1
ATOM 820 N N . LYS A 1 109 ? -0.021 -20.193 5.103 1.00 79.44 109 LYS A N 1
ATOM 821 C CA . LYS A 1 109 ? -0.160 -20.825 3.776 1.00 79.44 109 LYS A CA 1
ATOM 822 C C . LYS A 1 109 ? -0.831 -19.927 2.737 1.00 79.44 109 LYS A C 1
ATOM 824 O O . LYS A 1 109 ? -0.655 -20.178 1.552 1.00 79.44 109 LYS A O 1
ATOM 829 N N . SER A 1 110 ? -1.596 -18.918 3.160 1.00 74.75 110 SER A N 1
ATOM 830 C CA . SER A 1 110 ? -2.200 -17.945 2.243 1.00 74.75 110 SER A CA 1
ATOM 831 C C . SER A 1 110 ? -1.234 -16.833 1.826 1.00 74.75 110 SER A C 1
ATOM 833 O O . SER A 1 110 ? -1.576 -16.026 0.967 1.00 74.75 110 SER A O 1
ATOM 835 N N . ARG A 1 111 ? -0.032 -16.767 2.417 1.00 79.69 111 ARG A N 1
ATOM 836 C CA . ARG A 1 111 ? 1.008 -15.839 1.968 1.00 79.69 111 ARG A CA 1
ATOM 837 C C . ARG A 1 111 ? 1.571 -16.310 0.636 1.00 79.69 111 ARG A C 1
ATOM 839 O O . ARG A 1 111 ? 1.765 -17.501 0.410 1.00 79.69 111 ARG A O 1
ATOM 846 N N . PHE A 1 112 ? 1.892 -15.354 -0.216 1.00 81.75 112 PHE A N 1
ATOM 847 C CA . PHE A 1 112 ? 2.547 -15.588 -1.494 1.00 81.75 112 PHE A CA 1
ATOM 848 C C . PHE A 1 112 ? 3.849 -14.786 -1.551 1.00 81.75 112 PHE A C 1
ATOM 850 O O . PHE A 1 112 ? 4.116 -13.913 -0.719 1.00 81.75 112 PHE A O 1
ATOM 857 N N . GLN A 1 113 ? 4.676 -15.106 -2.538 1.00 86.38 113 GLN A N 1
ATOM 858 C CA . GLN A 1 113 ? 5.926 -14.410 -2.803 1.00 86.38 113 GLN A CA 1
ATOM 859 C C . GLN A 1 113 ? 5.904 -13.869 -4.229 1.00 86.38 113 GLN A C 1
ATOM 861 O O . GLN A 1 113 ? 5.466 -14.557 -5.149 1.00 86.38 113 GLN A O 1
ATOM 866 N N . ILE A 1 114 ? 6.376 -12.637 -4.406 1.00 89.56 114 ILE A N 1
ATOM 867 C CA . ILE A 1 114 ? 6.550 -12.020 -5.722 1.00 89.56 114 ILE A CA 1
ATOM 868 C C . ILE A 1 114 ? 8.009 -12.186 -6.128 1.00 89.56 114 ILE A C 1
ATOM 870 O O . ILE A 1 114 ? 8.910 -11.683 -5.455 1.00 89.56 114 ILE A O 1
ATOM 874 N N . ALA A 1 115 ? 8.252 -12.858 -7.244 1.00 91.06 115 ALA A N 1
ATOM 875 C CA . ALA A 1 115 ? 9.586 -12.991 -7.802 1.00 91.06 115 ALA A CA 1
ATOM 876 C C . ALA A 1 115 ? 10.142 -11.617 -8.206 1.00 91.06 115 ALA A C 1
ATOM 878 O O . ALA A 1 115 ? 9.470 -10.793 -8.829 1.00 91.06 115 ALA A O 1
ATOM 879 N N . THR A 1 116 ? 11.415 -11.382 -7.909 1.00 88.00 116 THR A N 1
ATOM 880 C CA . THR A 1 116 ? 12.127 -10.147 -8.269 1.00 88.00 116 THR A CA 1
ATOM 881 C C . THR A 1 116 ? 12.446 -10.067 -9.760 1.00 88.00 116 THR A C 1
ATOM 883 O O . THR A 1 116 ? 12.802 -9.007 -10.274 1.00 88.00 116 THR A O 1
ATOM 886 N N . GLY A 1 117 ? 12.330 -11.194 -10.471 1.00 85.94 117 GLY A N 1
ATOM 887 C CA . GLY A 1 117 ? 12.741 -11.336 -11.864 1.00 85.94 117 GLY A CA 1
ATOM 888 C C . GLY A 1 117 ? 14.229 -11.657 -12.026 1.00 85.94 117 GLY A C 1
ATOM 889 O O . GLY A 1 117 ? 14.680 -11.828 -13.160 1.00 85.94 117 GLY A O 1
ATOM 890 N N . ALA A 1 118 ? 14.971 -11.780 -10.921 1.00 88.56 118 ALA A N 1
ATOM 891 C CA . ALA A 1 118 ? 16.366 -12.188 -10.886 1.00 88.56 118 ALA A CA 1
ATOM 892 C C . ALA A 1 118 ? 16.517 -13.460 -10.037 1.00 88.56 118 ALA A C 1
ATOM 894 O O . ALA A 1 118 ? 16.617 -13.390 -8.816 1.00 88.56 118 ALA A O 1
ATOM 895 N N . GLY A 1 119 ? 16.630 -14.627 -10.682 1.00 89.38 119 GLY A N 1
ATOM 896 C CA . GLY A 1 119 ? 16.584 -15.921 -9.981 1.00 89.38 119 GLY A CA 1
ATOM 897 C C . GLY A 1 119 ? 17.626 -16.108 -8.866 1.00 89.38 119 GLY A C 1
ATOM 898 O O . GLY A 1 119 ? 17.349 -16.778 -7.879 1.00 89.38 119 GLY A O 1
ATOM 899 N N . LYS A 1 120 ? 18.806 -15.476 -8.967 1.00 93.00 120 LYS A N 1
ATOM 900 C CA . LYS A 1 120 ? 19.799 -15.481 -7.873 1.00 93.00 120 LYS A CA 1
ATOM 901 C C . LYS A 1 120 ? 19.325 -14.693 -6.649 1.00 93.00 120 LYS A C 1
ATOM 903 O O . LYS A 1 120 ? 19.562 -15.128 -5.530 1.00 93.00 120 LYS A O 1
ATOM 908 N N . LEU A 1 121 ? 18.676 -13.548 -6.863 1.00 87.94 121 LEU A N 1
ATOM 909 C CA . LEU A 1 121 ? 18.117 -12.743 -5.779 1.00 87.94 121 LEU A CA 1
ATOM 910 C C . LEU A 1 121 ? 16.928 -13.467 -5.143 1.00 87.94 121 LEU A C 1
ATOM 912 O O . LEU A 1 121 ? 16.850 -13.537 -3.924 1.00 87.94 121 LEU A O 1
ATOM 916 N N . ASP A 1 122 ? 16.076 -14.093 -5.956 1.00 89.38 122 ASP A N 1
ATOM 917 C CA . ASP A 1 122 ? 14.964 -14.910 -5.459 1.00 89.38 122 ASP A CA 1
ATOM 918 C C . ASP A 1 122 ? 15.467 -16.084 -4.608 1.00 89.38 122 ASP A C 1
ATOM 920 O O . ASP A 1 122 ? 14.916 -16.353 -3.546 1.00 89.38 122 ASP A O 1
ATOM 924 N N . GLN A 1 123 ? 16.564 -16.737 -5.006 1.00 91.75 123 GLN A N 1
ATOM 925 C CA . GLN A 1 123 ? 17.191 -17.792 -4.207 1.00 91.75 123 GLN A CA 1
ATOM 926 C C . GLN A 1 123 ? 17.699 -17.274 -2.853 1.00 91.75 123 GLN A C 1
ATOM 928 O O . GLN A 1 123 ? 17.509 -17.943 -1.840 1.00 91.75 123 GLN A O 1
ATOM 933 N N . MET A 1 124 ? 18.318 -16.089 -2.823 1.00 89.88 124 MET A N 1
ATOM 934 C CA . MET A 1 124 ? 18.772 -15.459 -1.576 1.00 89.88 124 MET A CA 1
ATOM 935 C C . MET A 1 124 ? 17.604 -15.071 -0.663 1.00 89.88 124 MET A C 1
ATOM 937 O O . MET A 1 124 ? 17.732 -15.147 0.554 1.00 89.88 124 MET A O 1
ATOM 941 N N . LEU A 1 125 ? 16.475 -14.676 -1.251 1.00 83.75 125 LEU A N 1
ATOM 942 C CA . LEU A 1 125 ? 15.246 -14.309 -0.547 1.00 83.75 125 LEU A CA 1
ATOM 943 C C . LEU A 1 125 ? 14.380 -15.513 -0.145 1.00 83.75 125 LEU A C 1
ATOM 945 O O . LEU A 1 125 ? 13.358 -15.336 0.510 1.00 83.75 125 LEU A O 1
ATOM 949 N N . GLY A 1 126 ? 14.745 -16.732 -0.552 1.00 86.38 126 GLY A N 1
ATOM 950 C CA . GLY A 1 126 ? 13.931 -17.921 -0.295 1.00 86.38 126 GLY A CA 1
ATOM 951 C C . GLY A 1 126 ? 12.627 -17.964 -1.103 1.00 86.38 126 GLY A C 1
ATOM 952 O O . GLY A 1 126 ? 11.626 -18.476 -0.609 1.00 86.38 126 GLY A O 1
ATOM 953 N N . GLY A 1 127 ? 12.637 -17.431 -2.329 1.00 83.50 127 GLY A N 1
ATOM 954 C CA . GLY A 1 127 ? 11.534 -17.507 -3.297 1.00 83.50 127 GLY A CA 1
ATOM 955 C C . GLY A 1 127 ? 11.036 -16.157 -3.822 1.00 83.50 127 GLY A C 1
ATOM 956 O O . GLY A 1 127 ? 10.316 -16.123 -4.816 1.00 83.50 127 GLY A O 1
ATOM 957 N N . GLY A 1 128 ? 11.462 -15.045 -3.217 1.00 88.06 128 GLY A N 1
ATOM 958 C CA . GLY A 1 128 ? 11.128 -13.688 -3.655 1.00 88.06 128 GLY A CA 1
ATOM 959 C C . GLY A 1 128 ? 10.641 -12.803 -2.508 1.00 88.06 128 GLY A C 1
ATOM 960 O O . GLY A 1 128 ? 10.933 -13.045 -1.341 1.00 88.06 128 GLY A O 1
ATOM 961 N N . MET A 1 129 ? 9.897 -11.755 -2.846 1.00 85.31 129 MET A N 1
ATOM 962 C CA . MET A 1 129 ? 9.374 -10.770 -1.900 1.00 85.31 129 MET A CA 1
ATOM 963 C C . MET A 1 129 ? 8.110 -11.293 -1.218 1.00 85.31 129 MET A C 1
ATOM 965 O O . MET A 1 129 ? 7.093 -11.483 -1.882 1.00 85.31 129 MET A O 1
ATOM 969 N N . GLU A 1 130 ? 8.154 -11.502 0.096 1.00 83.81 130 GLU A N 1
ATOM 970 C CA . GLU A 1 130 ? 7.029 -12.042 0.867 1.00 83.81 130 GLU A CA 1
ATOM 971 C C . GLU A 1 130 ? 5.883 -11.031 1.037 1.00 83.81 130 GLU A C 1
ATOM 973 O O . GLU A 1 130 ? 6.102 -9.870 1.394 1.00 83.81 130 GLU A O 1
ATOM 978 N N . SER A 1 131 ? 4.649 -11.498 0.833 1.00 83.31 131 SER A N 1
ATOM 979 C CA . SER A 1 131 ? 3.424 -10.763 1.161 1.00 83.31 131 SER A CA 1
ATOM 980 C C . SER A 1 131 ? 3.256 -10.532 2.664 1.00 83.31 131 SER A C 1
ATOM 982 O O . SER A 1 131 ? 3.784 -11.292 3.475 1.00 83.31 131 SER A O 1
ATOM 984 N N . CYS A 1 132 ? 2.442 -9.539 3.039 1.00 80.50 132 CYS A N 1
ATOM 985 C CA . CYS A 1 132 ? 2.093 -9.266 4.440 1.00 80.50 132 CYS A CA 1
ATOM 986 C C . CYS A 1 132 ? 3.287 -8.831 5.297 1.00 80.50 132 CYS A C 1
ATOM 988 O O . CYS A 1 132 ? 3.345 -9.096 6.499 1.00 80.50 132 CYS A O 1
ATOM 990 N N . SER A 1 133 ? 4.267 -8.209 4.651 1.00 80.69 133 SER A N 1
ATOM 991 C CA . SER A 1 133 ? 5.506 -7.774 5.266 1.00 80.69 133 SER A CA 1
ATOM 992 C C . SER A 1 133 ? 5.963 -6.468 4.628 1.00 80.69 133 SER A C 1
ATOM 994 O O . SER A 1 133 ? 5.699 -6.189 3.450 1.00 80.69 133 SER A O 1
ATOM 996 N N . ILE A 1 134 ? 6.668 -5.660 5.415 1.00 82.88 134 ILE A N 1
ATOM 997 C CA . ILE A 1 134 ? 7.417 -4.519 4.904 1.00 82.88 134 ILE A CA 1
ATOM 998 C C . ILE A 1 134 ? 8.817 -5.019 4.573 1.00 82.88 134 ILE A C 1
ATOM 1000 O O . ILE A 1 134 ? 9.506 -5.565 5.432 1.00 82.88 134 ILE A O 1
ATOM 1004 N N . THR A 1 135 ? 9.248 -4.810 3.332 1.00 82.81 135 THR A N 1
ATOM 1005 C CA . THR A 1 135 ? 10.632 -5.067 2.938 1.00 82.81 135 THR A CA 1
ATOM 1006 C C . THR A 1 135 ? 11.315 -3.763 2.577 1.00 82.81 135 THR A C 1
ATOM 1008 O O . THR A 1 135 ? 10.850 -3.014 1.715 1.00 82.81 135 THR A O 1
ATOM 1011 N N . GLU A 1 136 ? 12.436 -3.503 3.240 1.00 84.12 136 GLU A N 1
ATOM 1012 C CA . GLU A 1 136 ? 13.264 -2.342 2.962 1.00 84.12 136 GLU A CA 1
ATOM 1013 C C . GLU A 1 136 ? 14.381 -2.677 1.973 1.00 84.12 136 GLU A C 1
ATOM 1015 O O . GLU A 1 136 ? 15.096 -3.666 2.137 1.00 84.12 136 GLU A O 1
ATOM 1020 N N . ILE A 1 137 ? 14.558 -1.823 0.962 1.00 82.62 137 ILE A N 1
ATOM 1021 C CA . ILE A 1 137 ? 15.705 -1.893 0.052 1.00 82.62 137 ILE A CA 1
ATOM 1022 C C . ILE A 1 137 ? 16.557 -0.644 0.235 1.00 82.62 137 ILE A C 1
ATOM 1024 O O . ILE A 1 137 ? 16.138 0.473 -0.083 1.00 82.62 137 ILE A O 1
ATOM 1028 N N . PHE A 1 138 ? 17.789 -0.843 0.698 1.00 82.62 138 PHE A N 1
ATOM 1029 C CA . PHE A 1 138 ? 18.775 0.219 0.850 1.00 82.62 138 PHE A CA 1
ATOM 1030 C C . PHE A 1 138 ? 20.038 -0.070 0.037 1.00 82.62 138 PHE A C 1
ATOM 1032 O O . PHE A 1 138 ? 20.318 -1.189 -0.383 1.00 82.62 138 PHE A O 1
ATOM 1039 N N . GLY A 1 139 ? 20.808 0.982 -0.224 1.00 78.88 139 GLY A N 1
ATOM 1040 C CA . GLY A 1 139 ? 22.066 0.888 -0.955 1.00 78.88 139 GLY A CA 1
ATOM 1041 C C . GLY A 1 139 ? 22.519 2.247 -1.465 1.00 78.88 139 GLY A C 1
ATOM 1042 O O . GLY A 1 139 ? 21.767 3.226 -1.411 1.00 78.88 139 GLY A O 1
ATOM 1043 N N . GLU A 1 140 ? 23.741 2.310 -1.982 1.00 81.81 140 GLU A N 1
ATOM 1044 C CA . GLU A 1 140 ? 24.326 3.548 -2.496 1.00 81.81 140 GLU A CA 1
ATOM 1045 C C . GLU A 1 140 ? 23.524 4.147 -3.661 1.00 81.81 140 GLU A C 1
ATOM 1047 O O . GLU A 1 140 ? 22.671 3.514 -4.296 1.00 81.81 140 GLU A O 1
ATOM 1052 N N . PHE A 1 141 ? 23.769 5.423 -3.944 1.00 76.75 141 PHE A N 1
ATOM 1053 C CA . PHE A 1 141 ? 23.190 6.054 -5.120 1.00 76.75 141 PHE A CA 1
ATOM 1054 C C . PHE A 1 141 ? 23.607 5.288 -6.389 1.00 76.75 141 PHE A C 1
ATOM 1056 O O . PHE A 1 141 ? 24.743 4.839 -6.499 1.00 76.75 141 PHE A O 1
ATOM 1063 N N . ARG A 1 142 ? 22.680 5.133 -7.347 1.00 79.69 142 ARG A N 1
ATOM 1064 C CA . ARG A 1 142 ? 22.862 4.373 -8.606 1.00 79.69 142 ARG A CA 1
ATOM 1065 C C . ARG A 1 142 ? 23.053 2.852 -8.487 1.00 79.69 142 ARG A C 1
ATOM 1067 O O . ARG A 1 142 ? 23.305 2.224 -9.506 1.00 79.69 142 ARG A O 1
ATOM 1074 N N . CYS A 1 143 ? 22.811 2.219 -7.336 1.00 84.56 143 CYS A N 1
ATOM 1075 C CA . CYS A 1 143 ? 22.827 0.747 -7.245 1.00 84.56 143 CYS A CA 1
ATOM 1076 C C . CYS A 1 143 ? 21.580 0.040 -7.833 1.00 84.56 143 CYS A C 1
ATOM 1078 O O . CYS A 1 143 ? 21.422 -1.164 -7.669 1.00 84.56 143 CYS A O 1
ATOM 1080 N N . GLY A 1 144 ? 20.681 0.767 -8.511 1.00 84.25 144 GLY A N 1
ATOM 1081 C CA . GLY A 1 144 ? 19.546 0.169 -9.227 1.00 84.25 144 GLY A CA 1
ATOM 1082 C C . GLY A 1 144 ? 18.272 -0.061 -8.406 1.00 84.25 144 GLY A C 1
ATOM 1083 O O . GLY A 1 144 ? 17.383 -0.760 -8.876 1.00 84.25 144 GLY A O 1
ATOM 1084 N N . LYS A 1 145 ? 18.122 0.547 -7.224 1.00 87.06 145 LYS A N 1
ATOM 1085 C CA . LYS A 1 145 ? 16.935 0.341 -6.370 1.00 87.06 145 LYS A CA 1
ATOM 1086 C C . LYS A 1 145 ? 15.606 0.674 -7.070 1.00 87.06 145 LYS A C 1
ATOM 1088 O O . LYS A 1 145 ? 14.724 -0.173 -7.130 1.00 87.06 145 LYS A O 1
ATOM 1093 N N . THR A 1 146 ? 15.495 1.841 -7.709 1.00 89.31 146 THR A N 1
ATOM 1094 C CA . THR A 1 146 ? 14.310 2.200 -8.516 1.00 89.31 146 THR A CA 1
ATOM 1095 C C . THR A 1 146 ? 14.096 1.245 -9.697 1.00 89.31 146 THR A C 1
ATOM 1097 O O . THR A 1 146 ? 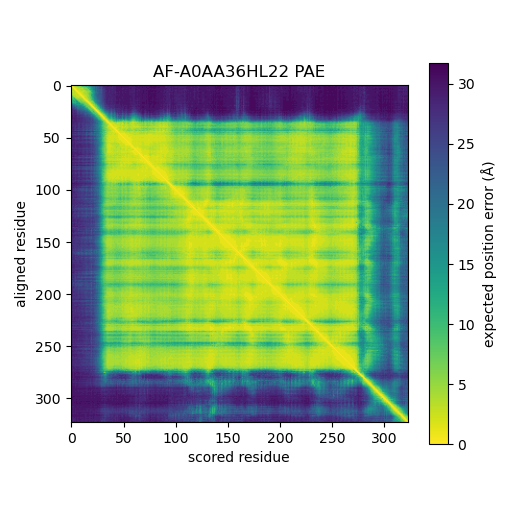12.966 0.964 -10.078 1.00 89.31 146 THR A O 1
ATOM 1100 N N . GLN A 1 147 ? 15.165 0.683 -10.277 1.00 90.75 147 GLN A N 1
ATOM 1101 C CA . GLN A 1 147 ? 15.030 -0.312 -11.351 1.00 90.75 147 GLN A CA 1
ATOM 1102 C C . GLN A 1 147 ? 14.426 -1.623 -10.841 1.00 90.75 147 GLN A C 1
ATOM 1104 O O . GLN A 1 147 ? 13.616 -2.237 -11.538 1.00 90.75 147 GLN A O 1
ATOM 1109 N N . LEU A 1 148 ? 14.779 -2.024 -9.621 1.00 90.44 148 LEU A N 1
ATOM 1110 C CA . LEU A 1 148 ? 14.158 -3.160 -8.957 1.00 90.44 148 LEU A CA 1
ATOM 1111 C C . LEU A 1 148 ? 12.679 -2.879 -8.648 1.00 90.44 148 LEU A C 1
ATOM 1113 O O . LEU A 1 148 ? 11.850 -3.732 -8.940 1.00 90.44 148 LEU A O 1
ATOM 1117 N N . CYS A 1 149 ? 12.322 -1.673 -8.190 1.00 91.56 149 CYS A N 1
ATOM 1118 C CA . CYS A 1 149 ? 10.918 -1.274 -8.017 1.00 91.56 149 CYS A CA 1
ATOM 1119 C C . CYS A 1 149 ? 10.108 -1.345 -9.311 1.00 91.56 149 CYS A C 1
ATOM 1121 O O . CYS A 1 149 ? 9.025 -1.918 -9.319 1.00 91.56 149 CYS A O 1
ATOM 1123 N N . HIS A 1 150 ? 10.635 -0.809 -10.416 1.00 92.94 150 HIS A N 1
ATOM 1124 C CA . HIS A 1 150 ? 9.980 -0.919 -11.722 1.00 92.94 150 HIS A CA 1
ATOM 1125 C C . HIS A 1 150 ? 9.793 -2.380 -12.150 1.00 92.94 150 HIS A C 1
ATOM 1127 O O . HIS A 1 150 ? 8.760 -2.731 -12.711 1.00 92.94 150 HIS A O 1
ATOM 1133 N N . SER A 1 151 ? 10.778 -3.237 -11.865 1.00 92.69 151 SER A N 1
ATOM 1134 C CA . SER A 1 151 ? 10.698 -4.666 -12.182 1.00 92.69 151 SER A CA 1
ATOM 1135 C C . SER A 1 151 ? 9.620 -5.356 -11.348 1.00 92.69 151 SER A C 1
ATOM 1137 O O . SER A 1 151 ? 8.776 -6.053 -11.901 1.00 92.69 151 SER A O 1
ATOM 1139 N N . LEU A 1 152 ? 9.591 -5.100 -10.038 1.00 92.38 152 LEU A N 1
ATOM 1140 C CA . LEU A 1 152 ? 8.578 -5.630 -9.127 1.00 92.38 152 LEU A CA 1
ATOM 1141 C C . LEU A 1 152 ? 7.168 -5.143 -9.477 1.00 92.38 152 LEU A C 1
ATOM 1143 O O . LEU A 1 152 ? 6.233 -5.934 -9.410 1.00 92.38 152 LEU A O 1
ATOM 1147 N N . ALA A 1 153 ? 7.016 -3.889 -9.913 1.00 91.88 153 ALA A N 1
ATOM 1148 C CA . ALA A 1 153 ? 5.727 -3.336 -10.323 1.00 91.88 153 ALA A CA 1
ATOM 1149 C C . ALA A 1 153 ? 5.100 -4.088 -11.510 1.00 91.88 153 ALA A C 1
ATOM 1151 O O . ALA A 1 153 ? 3.880 -4.173 -11.599 1.00 91.88 153 ALA A O 1
ATOM 1152 N N . VAL A 1 154 ? 5.921 -4.659 -12.400 1.00 94.06 154 VAL A N 1
ATOM 1153 C CA . VAL A 1 154 ? 5.450 -5.517 -13.500 1.00 94.06 154 VAL A CA 1
ATOM 1154 C C . VAL A 1 154 ? 5.311 -6.971 -13.043 1.00 94.06 154 VAL A C 1
ATOM 1156 O O . VAL A 1 154 ? 4.298 -7.603 -13.324 1.00 94.06 154 VAL A O 1
ATOM 1159 N N . MET A 1 155 ? 6.290 -7.507 -12.303 1.00 92.56 155 MET A N 1
ATOM 1160 C CA . MET A 1 155 ? 6.268 -8.899 -11.826 1.00 92.56 155 MET A CA 1
ATOM 1161 C C . MET A 1 155 ? 5.052 -9.198 -10.942 1.00 92.56 155 MET A C 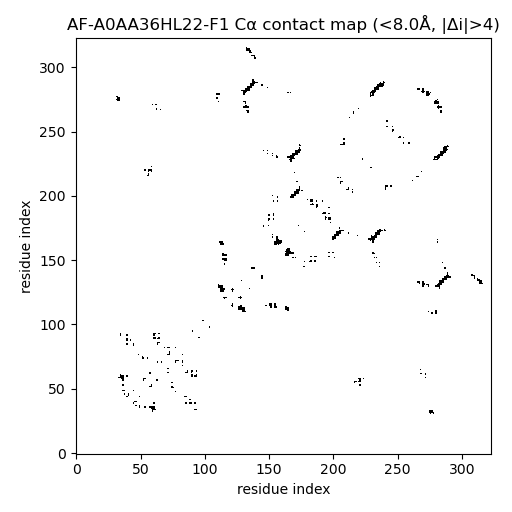1
ATOM 1163 O O . MET A 1 155 ? 4.470 -10.271 -11.052 1.00 92.56 155 MET A O 1
ATOM 1167 N N . ALA A 1 156 ? 4.631 -8.245 -10.109 1.00 91.19 156 ALA A N 1
ATOM 1168 C CA . ALA A 1 156 ? 3.469 -8.370 -9.232 1.00 91.19 156 ALA A CA 1
ATOM 1169 C C . ALA A 1 156 ? 2.155 -8.647 -9.991 1.00 91.19 156 ALA A C 1
ATOM 1171 O O . ALA A 1 156 ? 1.274 -9.334 -9.476 1.00 91.19 156 ALA A O 1
ATOM 1172 N N . GLN A 1 157 ? 2.054 -8.167 -11.231 1.00 90.94 157 GLN A N 1
ATOM 1173 C CA . GLN A 1 157 ? 0.868 -8.318 -12.074 1.00 90.94 157 GLN A CA 1
ATOM 1174 C C . GLN A 1 157 ? 0.813 -9.669 -12.790 1.00 90.94 157 GLN A C 1
ATOM 1176 O O . GLN A 1 157 ? -0.242 -10.063 -13.279 1.00 90.94 157 GLN A O 1
ATOM 1181 N N . LEU A 1 158 ? 1.942 -10.378 -12.869 1.00 91.31 158 LEU A N 1
ATOM 1182 C CA . LEU A 1 158 ? 2.012 -11.675 -13.531 1.00 91.31 158 LEU A CA 1
ATOM 1183 C C . LEU A 1 158 ? 1.223 -12.739 -12.751 1.00 91.31 158 LEU A C 1
ATOM 1185 O O . LEU A 1 158 ? 1.010 -12.604 -11.542 1.00 91.31 158 LEU A O 1
ATOM 1189 N N . PRO A 1 159 ? 0.833 -13.837 -13.410 1.00 90.25 159 PRO A N 1
ATOM 1190 C CA . PRO A 1 159 ? 0.221 -14.962 -12.727 1.00 90.25 159 PRO A CA 1
ATOM 1191 C C . PRO A 1 159 ? 1.190 -15.696 -11.803 1.00 90.25 159 PRO A C 1
ATOM 1193 O O . PRO A 1 159 ? 2.409 -15.683 -11.987 1.00 90.25 159 PRO A O 1
ATOM 1196 N N . SER A 1 160 ? 0.636 -16.371 -10.794 1.00 87.44 160 SER A N 1
ATOM 1197 C CA . SER A 1 160 ? 1.417 -17.063 -9.760 1.00 87.44 160 SER A CA 1
ATOM 1198 C C . SER A 1 160 ? 2.310 -18.176 -10.307 1.00 87.44 160 SER A C 1
ATOM 1200 O O . SER A 1 160 ? 3.388 -18.414 -9.774 1.00 87.44 160 SER A O 1
ATOM 1202 N N . ASN A 1 161 ? 1.933 -18.801 -11.427 1.00 88.25 161 ASN A N 1
ATOM 1203 C CA . ASN A 1 161 ? 2.787 -19.763 -12.135 1.00 88.25 161 ASN A CA 1
ATOM 1204 C C . ASN A 1 161 ? 4.045 -19.123 -12.760 1.00 88.25 161 ASN A C 1
ATOM 1206 O O . ASN A 1 161 ? 5.003 -19.833 -13.052 1.00 88.25 161 ASN A O 1
ATOM 1210 N N . MET A 1 162 ? 4.055 -17.802 -12.952 1.00 88.44 162 MET A N 1
ATOM 1211 C CA . MET A 1 162 ? 5.200 -17.008 -13.412 1.00 88.44 162 MET A CA 1
ATOM 1212 C C . MET A 1 162 ? 5.867 -16.219 -12.271 1.00 88.44 162 MET A C 1
ATOM 1214 O O . MET A 1 162 ? 6.713 -15.361 -12.527 1.00 88.44 162 MET A O 1
ATOM 1218 N N . GLY A 1 163 ? 5.507 -16.509 -11.015 1.00 86.00 163 GLY A N 1
ATOM 1219 C CA . GLY A 1 163 ? 6.057 -15.846 -9.832 1.00 86.00 163 GLY A CA 1
ATOM 1220 C C . GLY A 1 163 ? 5.456 -14.470 -9.536 1.00 86.00 163 GLY A C 1
ATOM 1221 O O . GLY A 1 163 ? 6.078 -13.692 -8.818 1.00 86.00 163 GLY A O 1
ATOM 1222 N N . GLY A 1 164 ? 4.289 -14.142 -10.097 1.00 87.06 164 GLY A N 1
ATOM 1223 C CA . GLY A 1 164 ? 3.543 -12.931 -9.750 1.00 87.06 164 GLY A CA 1
ATOM 1224 C C . GLY A 1 164 ? 2.346 -13.189 -8.830 1.00 87.06 164 GLY A C 1
ATOM 1225 O O . GLY A 1 164 ? 2.175 -14.281 -8.286 1.00 87.06 164 GLY A O 1
ATOM 1226 N N . ALA A 1 165 ? 1.505 -12.173 -8.645 1.00 86.38 165 ALA A N 1
ATOM 1227 C CA . ALA A 1 165 ? 0.373 -12.207 -7.721 1.00 86.38 165 ALA A CA 1
ATOM 1228 C C . ALA A 1 165 ? -0.983 -11.867 -8.366 1.00 86.38 165 ALA A C 1
ATOM 1230 O O . ALA A 1 165 ? -1.983 -11.808 -7.654 1.00 86.38 165 ALA A O 1
ATOM 1231 N N . ASN A 1 166 ? -1.051 -11.685 -9.694 1.00 88.50 166 ASN A N 1
ATOM 1232 C CA . ASN A 1 166 ? -2.276 -11.296 -10.410 1.00 88.50 166 ASN A CA 1
ATOM 1233 C C . ASN A 1 166 ? -2.987 -10.100 -9.746 1.00 88.50 166 ASN A C 1
ATOM 1235 O O . ASN A 1 166 ? -4.177 -10.187 -9.418 1.00 88.50 166 ASN A O 1
ATOM 1239 N N . GLY A 1 167 ? -2.251 -9.015 -9.491 1.00 86.81 167 GLY A N 1
ATOM 1240 C CA . GLY A 1 167 ? -2.822 -7.808 -8.899 1.00 86.81 167 GLY A CA 1
ATOM 1241 C C . GLY A 1 167 ? -2.142 -6.517 -9.348 1.00 86.81 167 GLY A C 1
ATOM 1242 O O . GLY A 1 167 ? -0.978 -6.510 -9.750 1.00 86.81 167 GLY A O 1
ATOM 1243 N N . LYS A 1 168 ? -2.894 -5.420 -9.246 1.00 90.56 168 LYS A N 1
ATOM 1244 C CA . LYS A 1 168 ? -2.480 -4.034 -9.477 1.00 90.56 168 LYS A CA 1
ATOM 1245 C C . LYS A 1 168 ? -1.415 -3.584 -8.483 1.00 90.56 168 LYS A C 1
ATOM 1247 O O . LYS A 1 168 ? -1.218 -4.188 -7.430 1.00 90.56 168 LYS A O 1
ATOM 1252 N N . VAL A 1 169 ? -0.734 -2.489 -8.792 1.00 91.19 169 VAL A N 1
ATOM 1253 C CA . VAL A 1 169 ? 0.351 -1.954 -7.961 1.00 91.19 169 VAL A CA 1
ATOM 1254 C C . VAL A 1 169 ? 0.099 -0.490 -7.651 1.00 91.19 169 VAL A C 1
ATOM 1256 O O . VAL A 1 169 ? -0.227 0.278 -8.548 1.00 91.19 169 VAL A O 1
ATOM 1259 N N . VAL A 1 170 ? 0.299 -0.082 -6.399 1.00 92.62 170 VAL A N 1
ATOM 1260 C CA . VAL A 1 170 ? 0.351 1.339 -6.030 1.00 92.62 170 VAL A CA 1
ATOM 1261 C C . VAL A 1 170 ? 1.808 1.777 -5.955 1.00 92.62 170 VAL A C 1
ATOM 1263 O O . VAL A 1 170 ? 2.605 1.165 -5.247 1.00 92.62 170 VAL A O 1
ATOM 1266 N N . TYR A 1 171 ? 2.162 2.844 -6.668 1.00 93.31 171 TYR A N 1
ATOM 1267 C CA . TYR A 1 171 ? 3.508 3.408 -6.710 1.00 93.31 171 TYR A CA 1
ATOM 1268 C C . TYR A 1 171 ? 3.493 4.858 -6.226 1.00 93.31 171 TYR A C 1
ATOM 1270 O O . TYR A 1 171 ? 2.998 5.753 -6.910 1.00 93.31 171 TYR A O 1
ATOM 1278 N N . MET A 1 172 ? 4.079 5.104 -5.058 1.00 92.88 172 MET A N 1
ATOM 1279 C CA . MET A 1 172 ? 4.249 6.433 -4.477 1.00 92.88 172 MET A CA 1
ATOM 1280 C C . MET A 1 172 ? 5.689 6.899 -4.679 1.00 92.88 172 MET A C 1
ATOM 1282 O O . MET A 1 172 ? 6.618 6.317 -4.122 1.00 92.88 172 MET A O 1
ATOM 1286 N N . ASP A 1 173 ? 5.875 7.947 -5.476 1.00 92.56 173 ASP A N 1
ATOM 1287 C CA . ASP A 1 173 ? 7.192 8.456 -5.866 1.00 92.56 173 ASP A CA 1
ATOM 1288 C C . ASP A 1 173 ? 7.470 9.828 -5.239 1.00 92.56 173 ASP A C 1
ATOM 1290 O O . ASP A 1 173 ? 6.818 10.816 -5.590 1.00 92.56 173 ASP A O 1
ATOM 1294 N N . THR A 1 174 ? 8.479 9.918 -4.370 1.00 87.94 174 THR A N 1
ATOM 1295 C CA . THR A 1 174 ? 8.957 11.168 -3.753 1.00 87.94 174 THR A CA 1
ATOM 1296 C C . THR A 1 174 ? 10.067 11.854 -4.551 1.00 87.94 174 THR A C 1
ATOM 1298 O O . THR A 1 174 ? 10.219 13.069 -4.490 1.00 87.94 174 THR A O 1
ATOM 1301 N N . GLU A 1 175 ? 10.861 11.118 -5.337 1.00 83.38 175 GLU A N 1
ATOM 1302 C CA . GLU A 1 175 ? 12.095 11.640 -5.962 1.00 83.38 175 GLU A CA 1
ATOM 1303 C C . GLU A 1 175 ? 11.936 12.019 -7.440 1.00 83.38 175 GLU A C 1
ATOM 1305 O O . GLU A 1 175 ? 12.575 12.949 -7.920 1.00 83.38 175 GLU A O 1
ATOM 1310 N N . GLY A 1 176 ? 10.997 11.400 -8.142 1.00 88.44 176 GLY A N 1
ATOM 1311 C CA . GLY A 1 176 ? 10.565 11.780 -9.490 1.00 88.44 176 GLY A CA 1
ATOM 1312 C C . GLY A 1 176 ? 11.253 10.898 -10.501 1.00 88.44 176 GLY A C 1
ATOM 1313 O O . GLY A 1 176 ? 11.652 11.352 -11.575 1.00 88.44 176 GLY A O 1
ATOM 1314 N N . THR A 1 177 ? 11.490 9.654 -10.105 1.00 87.62 177 THR A N 1
ATOM 1315 C CA . THR A 1 177 ? 12.330 8.672 -10.781 1.00 87.62 177 THR A CA 1
ATOM 1316 C C . THR A 1 177 ? 11.492 7.653 -11.541 1.00 87.62 177 THR A C 1
ATOM 1318 O O . THR A 1 177 ? 12.045 6.927 -12.371 1.00 87.62 177 THR A O 1
ATOM 1321 N N . PHE A 1 178 ? 10.168 7.651 -11.342 1.00 93.06 178 PHE A N 1
ATOM 1322 C CA . PHE A 1 178 ? 9.257 6.806 -12.098 1.00 93.06 178 PHE A CA 1
ATOM 1323 C C . PHE A 1 178 ? 9.282 7.173 -13.587 1.00 93.06 178 PHE A C 1
ATOM 1325 O O . PHE A 1 178 ? 9.190 8.346 -13.966 1.00 93.06 178 PHE A O 1
ATOM 1332 N N . ARG A 1 179 ? 9.468 6.176 -14.457 1.00 93.19 179 ARG A N 1
ATOM 1333 C CA . ARG A 1 179 ? 9.534 6.362 -15.918 1.00 93.19 179 ARG A CA 1
ATOM 1334 C C . ARG A 1 179 ? 8.629 5.337 -16.608 1.00 93.19 179 ARG A C 1
ATOM 1336 O O . ARG A 1 179 ? 9.019 4.170 -16.673 1.00 93.19 179 ARG A O 1
ATOM 1343 N N . PRO A 1 180 ? 7.479 5.747 -17.175 1.00 95.06 180 PRO A N 1
ATOM 1344 C CA . PRO A 1 180 ? 6.560 4.833 -17.859 1.00 95.06 180 PRO A CA 1
ATOM 1345 C C . PRO A 1 180 ? 7.211 4.052 -19.008 1.00 95.06 180 PRO A C 1
ATOM 1347 O O . PRO A 1 180 ? 6.984 2.855 -19.150 1.00 95.06 180 PRO A O 1
ATOM 1350 N N . ASP A 1 181 ? 8.115 4.678 -19.771 1.00 95.69 181 ASP A N 1
ATOM 1351 C CA . ASP A 1 181 ? 8.848 3.986 -20.843 1.00 95.69 181 ASP A CA 1
ATOM 1352 C C . ASP A 1 181 ? 9.664 2.798 -20.328 1.00 95.69 181 ASP A C 1
ATOM 1354 O O . ASP A 1 181 ? 9.848 1.806 -21.034 1.00 95.69 181 ASP A O 1
ATOM 1358 N N . ARG A 1 182 ? 10.140 2.868 -19.078 1.00 94.69 182 ARG A N 1
ATOM 1359 C CA . ARG A 1 182 ? 10.863 1.758 -18.466 1.00 94.69 182 ARG A CA 1
ATOM 1360 C C . ARG A 1 182 ? 9.929 0.606 -18.105 1.00 94.69 182 ARG A C 1
ATOM 1362 O O . ARG A 1 182 ? 10.326 -0.542 -18.277 1.00 94.69 182 ARG A O 1
ATOM 1369 N N . ILE A 1 183 ? 8.708 0.901 -17.659 1.00 96.00 183 ILE A N 1
ATOM 1370 C CA . ILE A 1 183 ? 7.669 -0.110 -17.422 1.00 96.00 183 ILE A CA 1
ATOM 1371 C C . ILE A 1 183 ? 7.331 -0.833 -18.726 1.00 96.00 183 ILE A C 1
ATOM 1373 O O . ILE A 1 183 ? 7.365 -2.059 -18.746 1.00 96.00 183 ILE A O 1
ATOM 1377 N N . ARG A 1 184 ? 7.120 -0.092 -19.824 1.00 96.75 184 ARG A N 1
ATOM 1378 C CA . ARG A 1 184 ? 6.863 -0.663 -21.158 1.00 96.75 184 ARG A CA 1
ATOM 1379 C C . ARG A 1 184 ? 7.932 -1.676 -21.567 1.00 96.75 184 ARG A C 1
ATOM 1381 O O . ARG A 1 184 ? 7.609 -2.812 -21.888 1.00 96.75 184 ARG A O 1
ATOM 1388 N N . GLN A 1 185 ? 9.206 -1.303 -21.453 1.00 96.25 185 GLN A N 1
ATOM 1389 C CA . GLN A 1 185 ? 10.323 -2.200 -21.778 1.00 96.25 185 GLN A CA 1
ATOM 1390 C C . GLN A 1 185 ? 10.331 -3.479 -20.930 1.00 96.25 185 GLN A C 1
ATOM 1392 O O . GLN A 1 185 ? 10.669 -4.553 -21.423 1.00 96.25 185 GLN A O 1
ATOM 1397 N N . ILE A 1 186 ? 10.015 -3.369 -19.636 1.00 95.00 186 ILE A N 1
ATOM 1398 C CA . ILE A 1 186 ? 9.992 -4.520 -18.726 1.00 95.00 186 ILE A CA 1
ATOM 1399 C C . ILE A 1 186 ? 8.791 -5.422 -19.044 1.00 95.00 186 ILE A C 1
ATOM 1401 O O . ILE A 1 186 ? 8.950 -6.640 -19.072 1.00 95.00 186 ILE A O 1
ATOM 1405 N N . ALA A 1 187 ? 7.625 -4.838 -19.318 1.00 95.12 187 ALA A N 1
ATOM 1406 C CA . ALA A 1 187 ? 6.411 -5.545 -19.718 1.00 95.12 187 ALA A CA 1
ATOM 1407 C C . ALA A 1 187 ? 6.622 -6.354 -21.008 1.00 95.12 187 ALA A C 1
ATOM 1409 O O . ALA A 1 187 ? 6.412 -7.567 -21.021 1.00 95.12 187 ALA A O 1
ATOM 1410 N N . GLU A 1 188 ? 7.160 -5.717 -22.050 1.00 95.06 188 GLU A N 1
ATOM 1411 C CA . GLU A 1 188 ? 7.496 -6.368 -23.322 1.00 95.06 188 GLU A CA 1
ATOM 1412 C C . GLU A 1 188 ? 8.500 -7.512 -23.127 1.00 95.06 188 GLU A C 1
ATOM 1414 O O . GLU A 1 188 ? 8.310 -8.610 -23.649 1.00 95.06 188 GLU A O 1
ATOM 1419 N N . ALA A 1 189 ? 9.536 -7.301 -22.306 1.00 93.50 189 ALA A N 1
ATOM 1420 C CA . ALA A 1 189 ? 10.525 -8.334 -21.993 1.00 93.50 189 ALA A CA 1
ATOM 1421 C C . ALA A 1 189 ? 9.934 -9.538 -21.237 1.00 93.50 189 ALA A C 1
ATOM 1423 O O . ALA A 1 189 ? 10.506 -10.629 -21.271 1.00 93.50 189 ALA A O 1
ATOM 1424 N N . LYS A 1 190 ? 8.807 -9.351 -20.543 1.00 90.69 190 LYS A N 1
ATOM 1425 C CA . LYS A 1 190 ? 8.064 -10.406 -19.840 1.00 90.69 190 LYS A CA 1
ATOM 1426 C C . LYS A 1 190 ? 6.925 -10.997 -20.673 1.00 90.69 190 LYS A C 1
ATOM 1428 O O . LYS A 1 190 ? 6.265 -11.916 -20.201 1.00 90.69 190 LYS A O 1
ATOM 1433 N N . GLY A 1 191 ? 6.725 -10.524 -21.905 1.00 90.12 191 GLY A N 1
ATOM 1434 C CA . GLY A 1 191 ? 5.689 -11.023 -22.808 1.00 90.12 191 GLY A CA 1
ATOM 1435 C C . GLY A 1 191 ? 4.269 -10.598 -22.427 1.00 90.12 191 GLY A C 1
ATOM 1436 O O . GLY A 1 191 ? 3.321 -11.278 -22.810 1.00 90.12 191 GLY A O 1
ATOM 1437 N N . VAL A 1 192 ? 4.112 -9.502 -21.676 1.00 90.50 192 VAL A N 1
ATOM 1438 C CA . VAL A 1 192 ? 2.803 -8.920 -21.337 1.00 90.50 192 VAL A CA 1
ATOM 1439 C C . VAL A 1 192 ? 2.562 -7.627 -22.116 1.00 90.50 192 VAL A C 1
ATOM 1441 O O . VAL A 1 192 ? 3.512 -6.936 -22.485 1.00 90.50 192 VAL A O 1
ATOM 1444 N N . SER A 1 193 ? 1.292 -7.296 -22.384 1.00 94.75 193 SER A N 1
ATOM 1445 C CA . SER A 1 193 ? 0.939 -6.017 -23.019 1.00 94.75 193 SER A CA 1
ATOM 1446 C C . SER A 1 193 ? 1.407 -4.865 -22.136 1.00 94.75 193 SER A C 1
ATOM 1448 O O . SER A 1 193 ? 1.110 -4.819 -20.941 1.00 94.75 193 SER A O 1
ATOM 1450 N N . ALA A 1 194 ? 2.149 -3.937 -22.735 1.00 94.75 194 ALA A N 1
ATOM 1451 C CA . ALA A 1 194 ? 2.667 -2.780 -22.031 1.00 94.75 194 ALA A CA 1
ATOM 1452 C C . ALA A 1 194 ? 1.550 -1.848 -21.562 1.00 94.75 194 ALA A C 1
ATOM 1454 O O . ALA A 1 194 ? 1.635 -1.304 -20.468 1.00 94.75 194 ALA A O 1
ATOM 1455 N N . GLU A 1 195 ? 0.514 -1.673 -22.378 1.00 95.38 195 GLU A N 1
ATOM 1456 C CA . GLU A 1 195 ? -0.653 -0.845 -22.085 1.00 95.38 195 GLU A CA 1
ATOM 1457 C C . GLU A 1 195 ? -1.383 -1.384 -20.858 1.00 95.38 195 GLU A C 1
ATOM 1459 O O . GLU A 1 195 ? -1.515 -0.672 -19.866 1.00 95.38 195 GLU A O 1
ATOM 1464 N N . ALA A 1 196 ? -1.717 -2.678 -20.868 1.00 93.00 196 ALA A N 1
ATOM 1465 C CA . ALA A 1 196 ? -2.342 -3.333 -19.723 1.00 93.00 196 ALA A CA 1
ATOM 1466 C C . ALA A 1 196 ? -1.461 -3.249 -18.464 1.00 93.00 196 ALA A C 1
ATOM 1468 O O . ALA A 1 196 ? -1.954 -2.988 -17.368 1.00 93.00 196 ALA A O 1
ATOM 1469 N N . ALA A 1 197 ? -0.143 -3.425 -18.615 1.00 94.06 197 ALA A N 1
ATOM 1470 C CA . ALA A 1 197 ? 0.783 -3.340 -17.492 1.00 94.06 197 ALA A CA 1
ATOM 1471 C C . ALA A 1 197 ? 0.877 -1.929 -16.889 1.00 94.06 197 ALA A C 1
ATOM 1473 O O . ALA A 1 197 ? 1.094 -1.793 -15.684 1.00 94.06 197 ALA A O 1
ATOM 1474 N N . MET A 1 198 ? 0.747 -0.885 -17.712 1.00 94.69 198 MET A N 1
ATOM 1475 C CA . MET A 1 198 ? 0.748 0.508 -17.264 1.00 94.69 198 MET A CA 1
ATOM 1476 C C . MET A 1 198 ? -0.572 0.887 -16.587 1.00 94.69 198 MET A C 1
ATOM 1478 O O . MET A 1 198 ? -0.528 1.531 -15.542 1.00 94.69 198 MET A O 1
ATOM 1482 N N . ASP A 1 199 ? -1.715 0.448 -17.120 1.00 94.88 199 ASP A N 1
ATOM 1483 C CA . ASP A 1 199 ? -3.043 0.742 -16.554 1.00 94.88 199 ASP A CA 1
ATOM 1484 C C . ASP A 1 199 ? -3.233 0.128 -15.156 1.00 94.88 199 ASP A C 1
ATOM 1486 O O . ASP A 1 199 ? -3.908 0.689 -14.294 1.00 94.88 199 ASP A O 1
ATOM 1490 N N . ASN A 1 200 ? -2.566 -0.996 -14.892 1.00 93.25 200 ASN A N 1
ATOM 1491 C CA . ASN A 1 200 ? -2.575 -1.669 -13.595 1.00 93.25 200 ASN A CA 1
ATOM 1492 C C . ASN A 1 200 ? -1.641 -1.036 -12.544 1.00 93.25 200 ASN A C 1
ATOM 1494 O O . ASN A 1 200 ? -1.596 -1.515 -11.405 1.00 93.25 200 ASN A O 1
ATOM 1498 N N . ILE A 1 201 ? -0.873 0.005 -12.889 1.00 94.25 201 ILE A N 1
ATOM 1499 C CA . ILE A 1 201 ? 0.009 0.713 -11.950 1.00 94.25 201 ILE A CA 1
ATOM 1500 C C . ILE A 1 201 ? -0.601 2.070 -11.604 1.00 94.25 201 ILE A C 1
ATOM 1502 O O . ILE A 1 201 ? -0.584 3.011 -12.395 1.00 94.25 201 ILE A O 1
ATOM 1506 N N . ILE A 1 202 ? -1.065 2.201 -10.365 1.00 94.38 202 ILE A N 1
ATOM 1507 C CA . ILE A 1 202 ? -1.597 3.446 -9.823 1.00 94.38 202 ILE A CA 1
ATOM 1508 C C . ILE A 1 202 ? -0.442 4.289 -9.291 1.00 94.38 202 ILE A C 1
ATOM 1510 O O . ILE A 1 202 ? 0.173 3.963 -8.276 1.00 94.38 202 ILE A O 1
ATOM 1514 N N . TYR A 1 203 ? -0.139 5.381 -9.984 1.00 95.50 203 TYR A N 1
ATOM 1515 C CA . TYR A 1 203 ? 0.974 6.268 -9.660 1.00 95.50 203 TYR A CA 1
ATOM 1516 C C . TYR A 1 203 ? 0.524 7.504 -8.869 1.00 95.50 203 TYR A C 1
ATOM 1518 O O . TYR A 1 203 ? -0.430 8.179 -9.254 1.00 95.50 203 TYR A O 1
ATOM 1526 N N . ALA A 1 204 ? 1.271 7.857 -7.820 1.00 95.12 204 ALA A N 1
ATOM 1527 C CA . ALA A 1 204 ? 1.116 9.110 -7.088 1.00 95.12 204 ALA A CA 1
ATOM 1528 C C . ALA A 1 204 ? 2.470 9.797 -6.852 1.00 95.12 204 ALA A C 1
ATOM 1530 O O . ALA A 1 204 ? 3.428 9.192 -6.363 1.00 95.12 204 ALA A O 1
ATOM 1531 N N . ARG A 1 205 ? 2.538 11.098 -7.158 1.00 94.62 205 ARG A N 1
ATOM 1532 C CA . ARG A 1 205 ? 3.701 11.947 -6.878 1.00 94.62 205 ARG A CA 1
ATOM 1533 C C . ARG A 1 205 ? 3.596 12.525 -5.469 1.00 94.62 205 ARG A C 1
ATOM 1535 O O . ARG A 1 205 ? 2.700 13.314 -5.185 1.00 94.62 205 ARG A O 1
ATOM 1542 N N . VAL A 1 206 ? 4.547 12.189 -4.608 1.00 92.81 206 VAL A N 1
ATOM 1543 C CA . VAL A 1 206 ? 4.620 12.671 -3.227 1.00 92.81 206 VAL A CA 1
ATOM 1544 C C . VAL A 1 206 ? 5.556 13.880 -3.159 1.00 92.81 206 VAL A C 1
ATOM 1546 O O . VAL A 1 206 ? 6.655 13.849 -3.709 1.00 92.81 206 VAL A O 1
ATOM 1549 N N . TYR A 1 207 ? 5.140 14.937 -2.460 1.00 91.12 207 TYR A N 1
ATOM 1550 C CA . TYR A 1 207 ? 5.906 16.191 -2.360 1.00 91.12 207 TYR A CA 1
ATOM 1551 C C . TYR A 1 207 ? 6.394 16.499 -0.943 1.00 91.12 207 TYR A C 1
ATOM 1553 O O . TYR A 1 207 ? 7.452 17.097 -0.789 1.00 91.12 207 TYR A O 1
ATOM 1561 N N . THR A 1 208 ? 5.646 16.086 0.082 1.00 92.31 208 THR A N 1
ATOM 1562 C CA . THR A 1 208 ? 5.963 16.327 1.497 1.00 92.31 208 THR A CA 1
ATOM 1563 C C . THR A 1 208 ? 5.719 15.063 2.317 1.00 92.31 208 THR A C 1
ATOM 1565 O O . THR A 1 208 ? 4.985 14.161 1.902 1.00 92.31 208 THR A O 1
ATOM 1568 N N . SER A 1 209 ? 6.305 14.999 3.510 1.00 89.94 209 SER A N 1
ATOM 1569 C CA . SER A 1 209 ? 6.066 13.927 4.486 1.00 89.94 209 SER A CA 1
ATOM 1570 C C . SER A 1 209 ? 4.598 13.830 4.929 1.00 89.94 209 SER A C 1
ATOM 1572 O O . SER A 1 209 ? 4.119 12.740 5.233 1.00 89.94 209 SER A O 1
ATOM 1574 N N . GLU A 1 210 ? 3.859 14.943 4.926 1.00 91.69 210 GLU A N 1
ATOM 1575 C CA . GLU A 1 210 ? 2.414 14.972 5.211 1.00 91.69 210 GLU A CA 1
ATOM 1576 C C . GLU A 1 210 ? 1.584 14.441 4.057 1.00 91.69 210 GLU A C 1
ATOM 1578 O O . GLU A 1 210 ? 0.656 13.663 4.270 1.00 91.69 210 GLU A O 1
ATOM 1583 N N . HIS A 1 211 ? 1.957 14.814 2.833 1.00 93.12 211 HIS A N 1
ATOM 1584 C CA . HIS A 1 211 ? 1.308 14.307 1.636 1.00 93.12 211 HIS A CA 1
ATOM 1585 C C . HIS A 1 211 ? 1.469 12.782 1.534 1.00 93.12 211 HIS A C 1
ATOM 1587 O O . HIS A 1 211 ? 0.515 12.096 1.182 1.00 93.12 211 HIS A O 1
ATOM 1593 N N . LEU A 1 212 ? 2.625 12.229 1.931 1.00 89.94 212 LEU A N 1
ATOM 1594 C CA . LEU A 1 212 ? 2.811 10.776 2.018 1.00 89.94 212 LEU A CA 1
ATOM 1595 C C . LEU A 1 212 ? 1.795 10.130 2.969 1.00 89.94 212 LEU A C 1
ATOM 1597 O O . LEU A 1 212 ? 1.187 9.118 2.639 1.00 89.94 212 LEU A O 1
ATOM 1601 N N . GLU A 1 213 ? 1.603 10.709 4.154 1.00 89.00 213 GLU A N 1
ATOM 1602 C CA . GLU A 1 213 ? 0.673 10.173 5.149 1.00 89.00 213 GLU A CA 1
ATOM 1603 C C . GLU A 1 213 ? -0.785 10.200 4.660 1.00 89.00 213 GLU A C 1
ATOM 1605 O O . GLU A 1 213 ? -1.531 9.258 4.933 1.00 89.00 213 GLU A O 1
ATOM 1610 N N . GLN A 1 214 ? -1.174 11.243 3.923 1.00 90.75 214 GLN A N 1
ATOM 1611 C CA . GLN A 1 214 ? -2.494 11.359 3.294 1.00 90.75 214 GLN A CA 1
ATOM 1612 C C . GLN A 1 214 ? -2.681 10.321 2.181 1.00 90.75 214 GLN A C 1
ATOM 1614 O O . GLN A 1 214 ? -3.650 9.563 2.209 1.00 90.75 214 GLN A O 1
ATOM 1619 N N . LEU A 1 215 ? -1.711 10.204 1.269 1.00 91.50 215 LEU A N 1
ATOM 1620 C CA . LEU A 1 215 ? -1.756 9.237 0.169 1.00 91.50 215 LEU A CA 1
ATO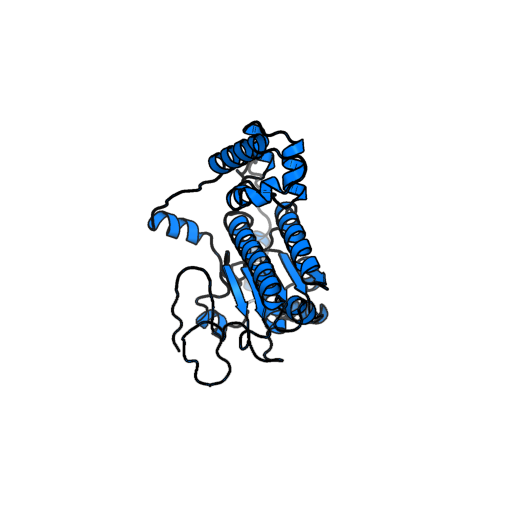M 1621 C C . LEU A 1 215 ? -1.812 7.788 0.657 1.00 91.50 215 LEU A C 1
ATOM 1623 O O . LEU A 1 215 ? -2.434 6.953 0.010 1.00 91.50 215 LEU A O 1
ATOM 1627 N N . LEU A 1 216 ? -1.219 7.470 1.810 1.00 87.62 216 LEU A N 1
ATOM 1628 C CA . LEU A 1 216 ? -1.350 6.141 2.416 1.00 87.62 216 LEU A CA 1
ATOM 1629 C C . LEU A 1 216 ? -2.783 5.824 2.855 1.00 87.62 216 LEU A C 1
ATOM 1631 O O . LEU A 1 216 ? -3.232 4.689 2.705 1.00 87.62 216 LEU A O 1
ATOM 1635 N N . VAL A 1 217 ? -3.507 6.814 3.377 1.00 87.50 217 VAL A N 1
ATOM 1636 C CA . VAL A 1 217 ? -4.920 6.665 3.761 1.00 87.50 217 VAL A CA 1
ATOM 1637 C C . VAL A 1 217 ? -5.806 6.509 2.522 1.00 87.50 217 VAL A C 1
ATOM 1639 O O . VAL A 1 217 ? -6.703 5.659 2.490 1.00 87.50 217 VAL A O 1
ATOM 1642 N N . GLU A 1 218 ? -5.530 7.292 1.481 1.00 89.12 218 GLU A N 1
ATOM 1643 C CA . GLU A 1 218 ? -6.221 7.189 0.195 1.00 89.12 218 GLU A CA 1
ATOM 1644 C C . GLU A 1 218 ? -5.953 5.842 -0.481 1.00 89.12 218 GLU A C 1
ATOM 1646 O O . GLU A 1 218 ? -6.895 5.190 -0.924 1.00 89.12 218 GLU A O 1
ATOM 1651 N N . ALA A 1 219 ? -4.704 5.372 -0.480 1.00 87.00 219 ALA A N 1
ATOM 1652 C CA . ALA A 1 219 ? -4.322 4.079 -1.038 1.00 87.00 219 ALA A CA 1
ATOM 1653 C C . ALA A 1 219 ? -4.991 2.913 -0.303 1.00 87.00 219 ALA A C 1
ATOM 1655 O O . ALA A 1 219 ? -5.530 2.023 -0.954 1.00 87.00 219 ALA A O 1
ATOM 1656 N N . ALA A 1 220 ? -5.038 2.941 1.034 1.00 83.75 220 ALA A N 1
ATOM 1657 C CA . ALA A 1 220 ? -5.775 1.941 1.807 1.00 83.75 220 ALA A CA 1
ATOM 1658 C C . ALA A 1 220 ? -7.267 1.921 1.431 1.00 83.75 220 ALA A C 1
ATOM 1660 O O . ALA A 1 220 ? -7.879 0.862 1.329 1.00 83.75 220 ALA A O 1
ATOM 1661 N N . SER A 1 221 ? -7.851 3.093 1.171 1.00 85.25 221 SER A N 1
ATOM 1662 C CA . SER A 1 221 ? -9.245 3.207 0.735 1.00 85.25 221 SER A CA 1
ATOM 1663 C C . SER A 1 221 ? -9.461 2.721 -0.696 1.00 85.25 221 SER A C 1
ATOM 1665 O O . SER A 1 221 ? -10.473 2.079 -0.970 1.00 85.25 221 SER A O 1
ATOM 1667 N N . LEU A 1 222 ? -8.520 2.998 -1.598 1.00 86.19 222 LEU A N 1
ATOM 1668 C CA . LEU A 1 222 ? -8.540 2.523 -2.979 1.00 86.19 222 LEU A CA 1
ATOM 1669 C C . LEU A 1 222 ? -8.487 0.993 -3.033 1.00 86.19 222 LEU A C 1
ATOM 1671 O O . LEU A 1 222 ? -9.325 0.386 -3.687 1.00 86.19 222 LEU A O 1
ATOM 1675 N N . MET A 1 223 ? -7.579 0.379 -2.269 1.00 82.50 223 MET A N 1
ATOM 1676 C CA . MET A 1 223 ? -7.430 -1.082 -2.187 1.00 82.50 223 MET A CA 1
ATOM 1677 C C . MET A 1 223 ? -8.682 -1.789 -1.683 1.00 82.50 223 MET A C 1
ATOM 1679 O O . MET A 1 223 ? -8.887 -2.968 -1.965 1.00 82.50 223 MET A O 1
ATOM 1683 N N . VAL A 1 224 ? -9.512 -1.089 -0.904 1.00 78.94 224 VAL A N 1
ATOM 1684 C CA . VAL A 1 224 ? -10.757 -1.667 -0.407 1.00 78.94 224 VAL A CA 1
ATOM 1685 C C . VAL A 1 224 ? -11.896 -1.525 -1.410 1.00 78.94 224 VAL A C 1
ATOM 1687 O O . VAL A 1 224 ? -12.683 -2.461 -1.534 1.00 78.94 224 VAL A O 1
ATOM 1690 N N . LYS A 1 225 ? -11.983 -0.370 -2.079 1.00 78.06 225 LYS A N 1
ATOM 1691 C CA . LYS A 1 225 ? -13.104 0.012 -2.949 1.00 78.06 225 LYS A CA 1
ATOM 1692 C C . LYS A 1 225 ? -13.026 -0.563 -4.356 1.00 78.06 225 LYS A C 1
ATOM 1694 O O . LYS A 1 225 ? -14.078 -0.746 -4.955 1.00 78.06 225 LYS A O 1
ATOM 1699 N N . ASP A 1 226 ? -11.823 -0.743 -4.889 1.00 76.94 226 ASP A N 1
ATOM 1700 C CA . ASP A 1 226 ? -11.656 -1.324 -6.218 1.00 76.94 226 ASP A CA 1
ATOM 1701 C C . ASP A 1 226 ? -12.094 -2.798 -6.196 1.00 76.94 226 ASP A C 1
ATOM 1703 O O . ASP A 1 226 ? -11.909 -3.503 -5.196 1.00 76.94 226 ASP A O 1
ATOM 1707 N N . GLU A 1 227 ? -12.693 -3.244 -7.296 1.00 71.06 227 GLU A N 1
ATOM 1708 C CA . GLU A 1 227 ? -13.028 -4.656 -7.510 1.00 71.06 227 GLU A CA 1
ATOM 1709 C C . GLU A 1 227 ? -11.752 -5.462 -7.776 1.00 71.06 227 GLU A C 1
ATOM 1711 O O . GLU A 1 227 ? -11.634 -6.625 -7.381 1.00 71.06 227 GLU A O 1
ATOM 1716 N N . ASP A 1 228 ? -10.763 -4.808 -8.387 1.00 77.75 228 ASP A N 1
ATOM 1717 C CA . ASP A 1 228 ? -9.481 -5.408 -8.701 1.00 77.75 228 ASP A CA 1
ATOM 1718 C C . ASP A 1 228 ? -8.561 -5.528 -7.480 1.00 77.75 228 ASP A C 1
ATOM 1720 O O . ASP A 1 228 ? -8.524 -4.700 -6.566 1.00 77.75 228 ASP A O 1
ATOM 1724 N N . ARG A 1 229 ? -7.737 -6.576 -7.502 1.00 80.81 229 ARG A N 1
ATOM 1725 C CA . ARG A 1 229 ? -6.815 -6.906 -6.410 1.00 80.81 229 ARG A CA 1
ATOM 1726 C C . ARG A 1 229 ? -5.524 -6.112 -6.508 1.00 80.81 229 ARG A C 1
ATOM 1728 O O . ARG A 1 229 ? -4.986 -5.969 -7.600 1.00 80.81 229 ARG A O 1
ATOM 1735 N N . PHE A 1 230 ? -4.958 -5.689 -5.379 1.00 86.50 230 PHE A N 1
ATOM 1736 C CA . PHE A 1 230 ? -3.716 -4.902 -5.340 1.00 86.50 230 PHE A CA 1
ATOM 1737 C C . PHE A 1 230 ? -2.533 -5.677 -4.781 1.00 86.50 230 PHE A C 1
ATOM 1739 O O . PHE A 1 230 ? -2.405 -5.729 -3.570 1.00 86.50 230 PHE A O 1
ATOM 1746 N N . ALA A 1 231 ? -1.639 -6.186 -5.634 1.00 85.31 231 ALA A N 1
ATOM 1747 C CA . ALA A 1 231 ? -0.485 -7.036 -5.323 1.00 85.31 231 ALA A CA 1
ATOM 1748 C C . ALA A 1 231 ? 0.592 -6.398 -4.411 1.00 85.31 231 ALA A C 1
ATOM 1750 O O . ALA A 1 231 ? 1.196 -7.063 -3.561 1.00 85.31 231 ALA A O 1
ATOM 1751 N N . LEU A 1 232 ? 0.886 -5.117 -4.633 1.00 87.75 232 LEU A N 1
ATOM 1752 C CA . LEU A 1 232 ? 2.124 -4.491 -4.168 1.00 87.75 232 LEU A CA 1
ATOM 1753 C C . LEU A 1 232 ? 1.930 -2.991 -3.931 1.00 87.75 232 LEU A C 1
ATOM 1755 O O . LEU A 1 232 ? 1.306 -2.299 -4.736 1.00 87.75 232 LEU A O 1
ATOM 1759 N N . VAL A 1 233 ? 2.536 -2.483 -2.858 1.00 91.06 233 VAL A N 1
ATOM 1760 C CA . VAL A 1 233 ? 2.648 -1.048 -2.578 1.00 91.06 233 VAL A CA 1
ATOM 1761 C C . VAL A 1 233 ? 4.116 -0.675 -2.540 1.00 91.06 233 VAL A C 1
ATOM 1763 O O . VAL A 1 233 ? 4.885 -1.208 -1.744 1.00 91.06 233 VAL A O 1
ATOM 1766 N N . ILE A 1 234 ? 4.515 0.257 -3.394 1.00 91.44 234 ILE A N 1
ATOM 1767 C CA . ILE A 1 234 ? 5.884 0.757 -3.475 1.00 91.44 234 ILE A CA 1
ATOM 1768 C C . ILE A 1 234 ? 5.903 2.202 -2.994 1.00 91.44 234 ILE A C 1
ATOM 1770 O O . ILE A 1 234 ? 5.151 3.033 -3.498 1.00 91.44 234 ILE A O 1
ATOM 1774 N N . VAL A 1 235 ? 6.807 2.508 -2.064 1.00 91.25 235 VAL A N 1
ATOM 1775 C CA . VAL A 1 235 ? 7.144 3.880 -1.676 1.00 91.25 235 VAL A CA 1
ATOM 1776 C C . VAL A 1 235 ? 8.615 4.135 -2.009 1.00 91.25 235 VAL A C 1
ATOM 1778 O O . VAL A 1 235 ? 9.519 3.695 -1.292 1.00 91.25 235 VAL A O 1
ATOM 1781 N N . ASP A 1 236 ? 8.852 4.845 -3.112 1.00 89.06 236 ASP A N 1
ATOM 1782 C CA . ASP A 1 236 ? 10.179 5.230 -3.603 1.00 89.06 236 ASP A CA 1
ATOM 1783 C C . ASP A 1 236 ? 10.368 6.747 -3.449 1.00 89.06 236 ASP A C 1
ATOM 1785 O O . ASP A 1 236 ? 9.906 7.530 -4.269 1.00 89.06 236 ASP A O 1
ATOM 1789 N N . SER A 1 237 ? 10.971 7.251 -2.380 1.00 82.75 237 SER A N 1
ATOM 1790 C CA . SER A 1 237 ? 11.583 6.592 -1.229 1.00 82.75 237 SER A CA 1
ATOM 1791 C C . SER A 1 237 ? 10.966 7.174 0.048 1.00 82.75 237 SER A C 1
ATOM 1793 O O . SER A 1 237 ? 10.630 8.356 0.092 1.00 82.75 237 SER A O 1
ATOM 1795 N N . ILE A 1 238 ? 10.807 6.395 1.128 1.00 85.25 238 ILE A N 1
ATOM 1796 C CA . ILE A 1 238 ? 10.167 6.916 2.358 1.00 85.25 238 ILE A CA 1
ATOM 1797 C C . ILE A 1 238 ? 10.932 8.137 2.878 1.00 85.25 238 ILE A C 1
ATOM 1799 O O . ILE A 1 238 ? 10.337 9.140 3.262 1.00 85.25 238 ILE A O 1
ATOM 1803 N N . MET A 1 239 ? 12.264 8.079 2.852 1.00 84.25 239 MET A N 1
ATOM 1804 C CA . MET A 1 239 ? 13.117 9.133 3.399 1.00 84.25 239 MET A CA 1
ATOM 1805 C C . MET A 1 239 ? 13.200 10.396 2.533 1.00 84.25 239 MET A C 1
ATOM 1807 O O . MET A 1 239 ? 13.753 11.386 3.014 1.00 84.25 239 MET A O 1
ATOM 1811 N N . GLY A 1 240 ? 12.662 10.395 1.307 1.00 81.56 240 GLY A N 1
ATOM 1812 C CA . GLY A 1 240 ? 12.720 11.540 0.395 1.00 81.56 240 GLY A CA 1
ATOM 1813 C C . GLY A 1 240 ? 12.174 12.821 1.033 1.00 81.56 240 GLY A C 1
ATOM 1814 O O . GLY A 1 240 ? 12.918 13.785 1.211 1.00 81.56 240 GLY A O 1
ATOM 1815 N N . GLY A 1 241 ? 10.910 12.799 1.471 1.00 82.44 241 GLY A N 1
ATOM 1816 C CA . GLY A 1 241 ? 10.281 13.942 2.151 1.00 82.44 241 GLY A CA 1
ATOM 1817 C C . GLY A 1 241 ? 10.872 14.218 3.539 1.00 82.44 241 GLY A C 1
ATOM 1818 O O . GLY A 1 241 ? 11.225 15.348 3.861 1.00 82.44 241 GLY A O 1
ATOM 1819 N N . PHE A 1 242 ? 11.085 13.176 4.352 1.00 86.06 242 PHE A N 1
ATOM 1820 C CA . PHE A 1 242 ? 11.562 13.331 5.736 1.00 86.06 242 PHE A CA 1
ATOM 1821 C C . PHE A 1 242 ? 12.981 13.900 5.864 1.00 86.06 242 PHE A C 1
ATOM 1823 O O . PHE A 1 242 ? 13.340 14.404 6.928 1.00 86.06 242 PHE A O 1
ATOM 1830 N N . ARG A 1 243 ? 13.811 13.792 4.821 1.00 83.12 243 ARG A N 1
ATOM 1831 C CA . ARG A 1 243 ? 15.163 14.364 4.811 1.00 83.12 243 ARG A CA 1
ATOM 1832 C C . ARG A 1 243 ? 15.168 15.864 4.514 1.00 83.12 243 ARG A C 1
ATOM 1834 O O . ARG A 1 243 ? 16.109 16.537 4.924 1.00 83.12 243 ARG A O 1
ATOM 1841 N N . VAL A 1 244 ? 14.175 16.353 3.775 1.00 85.44 244 VAL A N 1
ATOM 1842 C CA . VAL A 1 244 ? 14.095 17.752 3.333 1.00 85.44 244 VAL A CA 1
ATOM 1843 C C . VAL A 1 244 ? 13.245 18.575 4.296 1.00 85.44 244 VAL A C 1
ATOM 1845 O O . VAL A 1 244 ? 13.658 19.664 4.680 1.00 85.44 244 VAL A O 1
ATOM 1848 N N . ASP A 1 245 ? 12.110 18.025 4.734 1.00 87.88 245 ASP A N 1
ATOM 1849 C CA . ASP A 1 245 ? 11.136 18.729 5.578 1.00 87.88 245 ASP A CA 1
ATOM 1850 C C . ASP A 1 245 ? 11.650 19.007 6.999 1.00 87.88 245 ASP A C 1
ATOM 1852 O O . ASP A 1 245 ? 11.170 19.928 7.650 1.00 87.88 245 ASP A O 1
ATOM 1856 N N . TYR A 1 246 ? 12.611 18.210 7.479 1.00 88.88 246 TYR A N 1
ATOM 1857 C CA . TYR A 1 246 ? 13.124 18.272 8.848 1.00 88.88 246 TYR A CA 1
ATOM 1858 C C . TYR A 1 246 ? 14.630 18.530 8.847 1.00 88.88 246 TYR A C 1
ATOM 1860 O O . TYR A 1 246 ? 15.414 17.695 8.383 1.00 88.88 246 TYR A O 1
ATOM 1868 N N . SER A 1 247 ? 15.046 19.669 9.398 1.00 87.25 247 SER A N 1
ATOM 1869 C CA . SER A 1 247 ? 16.421 20.164 9.341 1.00 87.25 247 SER A CA 1
ATOM 1870 C C . SER A 1 247 ? 17.058 20.329 10.723 1.00 87.25 247 SER A C 1
ATOM 1872 O O . SER A 1 247 ? 16.501 20.888 11.663 1.00 87.25 247 SER A O 1
ATOM 1874 N N . GLY A 1 248 ? 18.312 19.886 10.838 1.00 86.88 248 GLY A N 1
ATOM 1875 C CA . GLY A 1 248 ? 19.097 20.026 12.066 1.00 86.88 248 GLY A CA 1
ATOM 1876 C C . GLY A 1 248 ? 18.709 19.046 13.182 1.00 86.88 248 GLY A C 1
ATOM 1877 O O . GLY A 1 248 ? 17.863 18.169 13.033 1.00 86.88 248 GLY A O 1
ATOM 1878 N N . ARG A 1 249 ? 19.399 19.154 14.327 1.00 87.44 249 ARG A N 1
ATOM 1879 C CA . ARG A 1 249 ? 19.211 18.228 15.464 1.00 87.44 249 ARG A CA 1
ATOM 1880 C C . ARG A 1 249 ? 17.952 18.517 16.289 1.00 87.44 249 ARG A C 1
ATOM 1882 O O . ARG A 1 249 ? 17.474 17.608 16.958 1.00 87.44 249 ARG A O 1
ATOM 1889 N N . GLY A 1 250 ? 17.439 19.749 16.252 1.00 91.75 250 GLY A N 1
ATOM 1890 C CA . GLY A 1 250 ? 16.274 20.167 17.042 1.00 91.75 250 GLY A CA 1
ATOM 1891 C C . GLY A 1 250 ? 14.974 19.472 16.629 1.00 91.75 250 GLY A C 1
ATOM 1892 O O . GLY A 1 250 ? 14.164 19.142 17.485 1.00 91.75 250 GLY A O 1
ATOM 1893 N N . GLU A 1 251 ? 14.824 19.166 15.340 1.00 90.94 251 GLU A N 1
ATOM 1894 C CA . GLU A 1 251 ? 13.611 18.564 14.760 1.00 90.94 251 GLU A CA 1
ATOM 1895 C C . GLU A 1 251 ? 13.690 17.032 14.649 1.00 90.94 251 GLU A C 1
ATOM 1897 O O . GLU A 1 251 ? 12.781 16.369 14.144 1.00 90.94 251 GLU A O 1
ATOM 1902 N N . LEU A 1 252 ? 14.784 16.434 15.138 1.00 88.56 252 LEU A N 1
ATOM 1903 C CA . LEU A 1 252 ? 15.017 14.995 15.037 1.00 88.56 252 LEU A CA 1
ATOM 1904 C C . LEU A 1 252 ? 13.922 14.191 15.748 1.00 88.56 252 LEU A C 1
ATOM 1906 O O . LEU A 1 252 ? 13.472 13.173 15.228 1.00 88.56 252 LEU A O 1
ATOM 1910 N N . SER A 1 253 ? 13.494 14.636 16.930 1.00 90.88 253 SER A N 1
ATOM 1911 C CA . SER A 1 253 ? 12.465 13.951 17.717 1.00 90.88 253 SER A CA 1
ATOM 1912 C C . SER A 1 253 ? 11.132 13.893 16.970 1.00 90.88 253 SER A C 1
ATOM 1914 O O . SER A 1 253 ? 10.545 12.818 16.851 1.00 90.88 253 SER A O 1
ATOM 1916 N N . GLU A 1 254 ? 10.687 15.020 16.417 1.00 90.88 254 GLU A N 1
ATOM 1917 C CA . GLU A 1 254 ? 9.447 15.123 15.651 1.00 90.88 254 GLU A CA 1
ATOM 1918 C C . GLU A 1 254 ? 9.497 14.260 14.388 1.00 90.88 254 GLU A C 1
ATOM 1920 O O . GLU A 1 254 ? 8.589 13.459 14.141 1.00 90.88 254 GLU A O 1
ATOM 1925 N N . ARG A 1 255 ? 10.606 14.336 13.641 1.00 90.06 255 ARG A N 1
ATOM 1926 C CA . ARG A 1 255 ? 10.834 13.506 12.456 1.00 90.06 255 ARG A CA 1
ATOM 1927 C C . ARG A 1 255 ? 10.721 12.020 12.781 1.00 90.06 255 ARG A C 1
ATOM 1929 O O . ARG A 1 255 ? 10.013 11.295 12.085 1.00 90.06 255 ARG A O 1
ATOM 1936 N N . GLN A 1 256 ? 11.396 11.555 13.837 1.00 88.50 256 GLN A N 1
ATOM 1937 C CA . GLN A 1 256 ? 11.363 10.141 14.224 1.00 88.50 256 GLN A CA 1
ATOM 1938 C C . GLN A 1 256 ? 9.962 9.699 14.663 1.00 88.50 256 GLN A C 1
ATOM 1940 O O . GLN A 1 256 ? 9.541 8.599 14.312 1.00 88.50 256 GLN A O 1
ATOM 1945 N N . GLN A 1 257 ? 9.214 10.547 15.376 1.00 90.31 257 GLN A N 1
ATOM 1946 C CA . GLN A 1 257 ? 7.832 10.243 15.759 1.00 90.31 257 GLN A CA 1
ATOM 1947 C C . GLN A 1 257 ? 6.917 10.135 14.535 1.00 90.31 257 GLN A C 1
ATOM 1949 O O . GLN A 1 257 ? 6.119 9.200 14.440 1.00 90.31 257 GLN A O 1
ATOM 1954 N N . LYS A 1 258 ? 7.034 11.058 13.575 1.00 90.00 258 LYS A N 1
ATOM 1955 C CA . LYS A 1 258 ? 6.202 11.048 12.366 1.00 90.00 258 LYS A CA 1
ATOM 1956 C C . LYS A 1 258 ? 6.564 9.897 11.428 1.00 90.00 258 LYS A C 1
ATOM 1958 O O . LYS A 1 258 ? 5.660 9.206 10.967 1.00 90.00 258 LYS A O 1
ATOM 1963 N N . LEU A 1 259 ? 7.852 9.605 11.250 1.00 88.94 259 LEU A N 1
ATOM 1964 C CA . LEU A 1 259 ? 8.311 8.425 10.516 1.00 88.94 259 LEU A CA 1
ATOM 1965 C C . LEU A 1 259 ? 7.787 7.130 11.152 1.00 88.94 259 LEU A C 1
ATOM 1967 O O . LEU A 1 259 ? 7.260 6.270 10.452 1.00 88.94 259 LEU A O 1
ATOM 1971 N N . ALA A 1 260 ? 7.849 7.010 12.483 1.00 88.06 260 ALA A N 1
ATOM 1972 C CA . ALA A 1 260 ? 7.308 5.851 13.189 1.00 88.06 260 ALA A CA 1
ATOM 1973 C C . ALA A 1 260 ? 5.795 5.690 12.970 1.00 88.06 260 ALA A C 1
ATOM 1975 O O . ALA A 1 260 ? 5.316 4.565 12.832 1.00 88.06 260 ALA A O 1
ATOM 1976 N N . ARG A 1 261 ? 5.027 6.787 12.900 1.00 87.25 261 ARG A N 1
ATOM 1977 C CA . ARG A 1 261 ? 3.596 6.728 12.550 1.00 87.25 261 ARG A CA 1
ATOM 1978 C C . ARG A 1 261 ? 3.376 6.211 11.130 1.00 87.25 261 ARG A C 1
ATOM 1980 O O . ARG A 1 261 ? 2.535 5.336 10.948 1.00 87.25 261 ARG A O 1
ATOM 1987 N N . VAL A 1 262 ? 4.140 6.706 10.156 1.00 87.75 262 VAL A N 1
ATOM 1988 C CA . VAL A 1 262 ? 4.056 6.259 8.755 1.00 87.75 262 VAL A CA 1
ATOM 1989 C C . VAL A 1 262 ? 4.389 4.770 8.620 1.00 87.75 262 VAL A C 1
ATOM 1991 O O . VAL A 1 262 ? 3.611 4.030 8.025 1.00 87.75 262 VAL A O 1
ATOM 1994 N N . LEU A 1 263 ? 5.474 4.300 9.242 1.00 86.75 263 LEU A N 1
ATOM 1995 C CA . LEU A 1 263 ? 5.857 2.882 9.218 1.00 86.75 263 LEU A CA 1
ATOM 1996 C C . LEU A 1 263 ? 4.806 1.984 9.884 1.00 86.75 263 LEU A C 1
ATOM 1998 O O . LEU A 1 263 ? 4.454 0.940 9.345 1.00 86.75 263 LEU A O 1
ATOM 2002 N N . ASN A 1 264 ? 4.237 2.410 11.017 1.00 85.38 264 ASN A N 1
ATOM 2003 C CA . ASN A 1 264 ? 3.151 1.667 11.658 1.00 85.38 264 ASN A CA 1
ATOM 2004 C C . ASN A 1 264 ? 1.882 1.624 10.795 1.00 85.38 264 ASN A C 1
ATOM 2006 O O . ASN A 1 264 ? 1.198 0.605 10.780 1.00 85.38 264 ASN A O 1
ATOM 2010 N N . LYS A 1 265 ? 1.549 2.706 10.078 1.00 85.25 265 LYS A N 1
ATOM 2011 C CA . LYS A 1 265 ? 0.426 2.708 9.127 1.00 85.25 265 LYS A CA 1
ATOM 2012 C C . LYS A 1 265 ? 0.670 1.723 7.988 1.00 85.25 265 LYS A C 1
ATOM 2014 O O . LYS A 1 265 ? -0.213 0.927 7.700 1.00 85.25 265 LYS A O 1
ATOM 2019 N N . LEU A 1 266 ? 1.870 1.721 7.410 1.00 84.62 266 LEU A N 1
ATOM 2020 C CA . LEU A 1 266 ? 2.266 0.757 6.380 1.00 84.62 266 LEU A CA 1
ATOM 2021 C C . LEU A 1 266 ? 2.161 -0.693 6.863 1.00 84.62 266 LEU A C 1
ATOM 2023 O O . LEU A 1 266 ? 1.657 -1.539 6.128 1.00 84.62 266 LEU A O 1
ATOM 2027 N N . GLN A 1 267 ? 2.576 -0.968 8.103 1.00 84.44 267 GLN A N 1
ATOM 2028 C CA . GLN A 1 267 ? 2.486 -2.310 8.682 1.00 84.44 267 GLN A CA 1
ATOM 2029 C C . GLN A 1 267 ? 1.021 -2.734 8.822 1.00 84.44 267 GLN A C 1
ATOM 2031 O O . GLN A 1 267 ? 0.644 -3.813 8.372 1.00 84.44 267 GLN A O 1
ATOM 2036 N N . LYS A 1 268 ? 0.172 -1.854 9.364 1.00 83.38 268 LYS A N 1
ATOM 2037 C CA . LYS A 1 268 ? -1.267 -2.117 9.507 1.00 83.38 268 LYS A CA 1
ATOM 2038 C C . LYS A 1 268 ? -1.956 -2.339 8.165 1.00 83.38 268 LYS A C 1
ATOM 2040 O O . LYS A 1 268 ? -2.733 -3.275 8.058 1.00 83.38 268 LYS A O 1
ATOM 2045 N N . VAL A 1 269 ? -1.651 -1.526 7.151 1.00 81.81 269 VAL A N 1
ATOM 2046 C CA . VAL A 1 269 ? -2.174 -1.717 5.786 1.00 81.81 269 VAL A CA 1
ATOM 2047 C C . VAL A 1 269 ? -1.717 -3.063 5.225 1.00 81.81 269 VAL A C 1
ATOM 2049 O O . VAL A 1 269 ? -2.507 -3.760 4.593 1.00 81.81 269 VAL A O 1
ATOM 2052 N N . SER A 1 270 ? -0.471 -3.466 5.496 1.00 79.50 270 SER A N 1
ATOM 2053 C CA . SER A 1 270 ? 0.032 -4.757 5.029 1.00 79.50 270 SER A CA 1
ATOM 2054 C C . SER A 1 270 ? -0.665 -5.952 5.680 1.00 79.50 270 SER A C 1
ATOM 2056 O O . SER A 1 270 ? -0.952 -6.929 4.995 1.00 79.50 270 SER A O 1
ATOM 2058 N N . GLU A 1 271 ? -0.988 -5.866 6.971 1.00 78.75 271 GLU A N 1
ATOM 2059 C CA . GLU A 1 271 ? -1.677 -6.926 7.714 1.00 78.75 271 GLU A CA 1
ATOM 2060 C C . GLU A 1 271 ? -3.181 -6.982 7.416 1.00 78.75 271 GLU A C 1
ATOM 2062 O O . GLU A 1 271 ? -3.718 -8.072 7.235 1.00 78.75 271 GLU A O 1
ATOM 2067 N N . ASP A 1 272 ? -3.846 -5.828 7.315 1.00 74.81 272 ASP A N 1
ATOM 2068 C CA . ASP A 1 272 ? -5.279 -5.717 7.000 1.00 74.81 272 ASP A CA 1
ATOM 2069 C C . ASP A 1 272 ? -5.585 -6.314 5.616 1.00 74.81 272 ASP A C 1
ATOM 2071 O O . ASP A 1 272 ? -6.483 -7.139 5.452 1.00 74.81 272 ASP A O 1
ATOM 2075 N N . ASN A 1 273 ? -4.748 -5.998 4.623 1.00 65.31 273 ASN A N 1
ATOM 2076 C CA . ASN A 1 273 ? -4.887 -6.554 3.278 1.00 65.31 273 ASN A CA 1
ATOM 2077 C C . ASN A 1 273 ? -4.355 -7.993 3.162 1.00 65.31 273 ASN A C 1
ATOM 2079 O O . ASN A 1 273 ? -4.765 -8.723 2.269 1.00 65.31 273 ASN A O 1
ATOM 2083 N N . CYS A 1 274 ? -3.487 -8.454 4.068 1.00 62.09 274 CYS A N 1
ATOM 2084 C CA . CYS A 1 274 ? -3.007 -9.841 4.068 1.00 62.09 274 CYS A CA 1
ATOM 2085 C C . CYS A 1 274 ? -4.123 -10.863 4.306 1.00 62.09 274 CYS A C 1
ATOM 2087 O O . CYS A 1 274 ? -4.126 -11.949 3.728 1.00 62.09 274 CYS A O 1
ATOM 2089 N N . ILE A 1 275 ? -5.051 -10.534 5.207 1.00 47.44 275 ILE A N 1
ATOM 2090 C CA . ILE A 1 275 ? -6.088 -11.466 5.666 1.00 47.44 275 ILE A CA 1
ATOM 2091 C C . ILE A 1 275 ? -7.207 -11.607 4.622 1.00 47.44 275 ILE A C 1
ATOM 2093 O O . ILE A 1 275 ? -7.945 -12.592 4.622 1.00 47.44 275 ILE A O 1
ATOM 2097 N N . ARG A 1 276 ? -7.286 -10.678 3.664 1.00 48.28 276 ARG A N 1
ATOM 2098 C CA . ARG A 1 276 ? -8.202 -10.732 2.529 1.00 48.28 276 ARG A CA 1
ATOM 2099 C C . ARG A 1 276 ? -7.771 -11.875 1.595 1.00 48.28 276 ARG A C 1
ATOM 2101 O O . ARG A 1 276 ? -6.977 -11.675 0.692 1.00 48.28 276 ARG A O 1
ATOM 2108 N N . GLN A 1 277 ? -8.256 -13.104 1.793 1.00 33.06 277 GLN A N 1
ATOM 2109 C CA . GLN A 1 277 ? -7.843 -14.268 0.977 1.00 33.06 277 GLN A CA 1
ATOM 2110 C C . GLN A 1 277 ? -8.189 -14.143 -0.526 1.00 33.06 277 GLN A C 1
ATOM 2112 O O . GLN A 1 277 ? -7.562 -14.789 -1.358 1.00 33.06 277 GLN A O 1
ATOM 2117 N N . THR A 1 278 ? -9.106 -13.245 -0.899 1.00 26.77 278 THR A N 1
ATOM 2118 C CA . THR A 1 278 ? -9.371 -12.838 -2.292 1.00 26.77 278 THR A CA 1
ATOM 2119 C C . THR A 1 278 ? -8.655 -11.561 -2.712 1.00 26.77 278 THR A C 1
ATOM 2121 O O . THR A 1 278 ? -8.749 -11.199 -3.864 1.00 26.77 278 THR A O 1
ATOM 2124 N N . CYS A 1 279 ? -7.911 -10.889 -1.840 1.00 28.80 279 CYS A N 1
ATOM 2125 C CA . CYS A 1 279 ? -7.040 -9.748 -2.138 1.00 28.80 279 CYS A CA 1
ATOM 2126 C C . CYS A 1 279 ? -5.774 -9.942 -1.305 1.00 28.80 279 CYS A C 1
ATOM 2128 O O . CYS A 1 279 ? -5.420 -9.110 -0.479 1.00 28.80 279 CYS A O 1
ATOM 2130 N N . SER A 1 280 ? -5.171 -11.129 -1.405 1.00 29.72 280 SER A N 1
ATOM 2131 C CA . SER A 1 280 ? -3.952 -11.412 -0.667 1.00 29.72 280 SER A CA 1
ATOM 2132 C C . SER A 1 280 ? -2.910 -10.582 -1.340 1.00 29.72 280 SER A C 1
ATOM 2134 O O . SER A 1 280 ? -2.436 -10.996 -2.394 1.00 29.72 280 SER A O 1
ATOM 2136 N N . SER A 1 281 ? -2.625 -9.408 -0.781 1.00 37.00 281 SER A N 1
ATOM 2137 C CA . SER A 1 281 ? -1.550 -8.600 -1.298 1.00 37.00 281 SER A CA 1
ATOM 2138 C C . SER A 1 281 ? -1.361 -7.257 -0.625 1.00 37.00 281 SER A C 1
ATOM 2140 O O . SER A 1 281 ? -2.119 -6.312 -0.791 1.00 37.00 281 SER A O 1
ATOM 2142 N N . CYS A 1 282 ? -0.241 -7.165 0.073 1.00 35.38 282 CYS A N 1
ATOM 2143 C CA . CYS A 1 282 ? 0.503 -5.931 0.189 1.00 35.38 282 CYS A CA 1
ATOM 2144 C C . CYS A 1 282 ? 1.909 -6.339 0.632 1.00 35.38 282 CYS A C 1
ATOM 2146 O O . CYS A 1 282 ? 2.169 -6.520 1.822 1.00 35.38 282 CYS A O 1
ATOM 2148 N N . CYS A 1 283 ? 2.821 -6.567 -0.315 1.00 42.31 283 CYS A N 1
ATOM 2149 C CA . CYS A 1 283 ? 4.223 -6.333 0.013 1.00 42.31 283 CYS A CA 1
ATOM 2150 C C . CYS A 1 283 ? 4.360 -4.808 0.067 1.00 42.31 283 CYS A C 1
ATOM 2152 O O . CYS A 1 283 ? 4.000 -4.126 -0.892 1.00 42.31 283 CYS A O 1
ATOM 2154 N N . THR A 1 284 ? 4.818 -4.251 1.181 1.00 49.62 284 THR A N 1
ATOM 2155 C CA . THR A 1 284 ? 5.172 -2.831 1.206 1.00 49.62 284 THR A CA 1
ATOM 2156 C C . THR A 1 284 ? 6.661 -2.742 0.948 1.00 49.62 284 THR A C 1
ATOM 2158 O O . THR A 1 284 ? 7.459 -3.151 1.791 1.00 49.62 284 THR A O 1
ATOM 2161 N N . LEU A 1 285 ? 7.047 -2.212 -0.207 1.00 49.41 285 LEU A N 1
ATOM 2162 C CA . LEU A 1 285 ? 8.442 -1.934 -0.493 1.00 49.41 285 LEU A CA 1
ATOM 2163 C C . LEU A 1 285 ? 8.777 -0.510 -0.052 1.00 49.41 285 LEU A C 1
ATOM 2165 O O . LEU A 1 285 ? 8.341 0.465 -0.666 1.00 49.41 285 LEU A O 1
ATOM 2169 N N . ALA A 1 286 ? 9.553 -0.399 1.018 1.00 46.47 286 ALA A N 1
ATOM 2170 C CA . ALA A 1 286 ? 10.079 0.863 1.508 1.00 46.47 286 ALA A CA 1
ATOM 2171 C C . ALA A 1 286 ? 11.500 1.049 0.978 1.00 46.47 286 ALA A C 1
ATOM 2173 O O . ALA A 1 286 ? 12.389 0.262 1.290 1.00 46.47 286 ALA A O 1
ATOM 2174 N N . MET A 1 287 ? 11.756 2.085 0.187 1.00 43.34 287 MET A N 1
ATOM 2175 C CA . MET A 1 287 ? 13.131 2.400 -0.189 1.00 43.34 287 MET A CA 1
ATOM 2176 C C . MET A 1 287 ? 13.704 3.461 0.748 1.00 43.34 287 MET A C 1
ATOM 2178 O O . MET A 1 287 ? 13.063 4.483 1.000 1.00 43.34 287 MET A O 1
ATOM 2182 N N . SER A 1 288 ? 14.919 3.244 1.252 1.00 40.41 288 SER A N 1
ATOM 2183 C CA . SER A 1 288 ? 15.654 4.248 2.027 1.00 40.41 288 SER A CA 1
ATOM 2184 C C . SER A 1 288 ? 17.007 4.515 1.394 1.00 40.41 288 SER A C 1
ATOM 2186 O O . SER A 1 288 ? 17.822 3.615 1.179 1.00 40.41 288 SER A O 1
ATOM 2188 N N . LEU A 1 289 ? 17.266 5.790 1.104 1.00 39.06 289 LEU A N 1
ATOM 2189 C CA . LEU A 1 289 ? 18.560 6.246 0.608 1.00 39.06 289 LEU A CA 1
ATOM 2190 C C . LEU A 1 289 ? 19.570 6.543 1.734 1.00 39.06 289 LEU A C 1
ATOM 2192 O O . LEU A 1 289 ? 20.688 6.954 1.434 1.00 39.06 289 LEU A O 1
ATOM 2196 N N . ALA A 1 290 ? 19.229 6.379 3.021 1.00 36.06 290 ALA A N 1
ATOM 2197 C CA . ALA A 1 290 ? 20.153 6.748 4.099 1.00 36.06 290 ALA A CA 1
ATOM 2198 C C . ALA A 1 290 ? 19.805 6.143 5.472 1.00 36.06 290 ALA A C 1
ATOM 2200 O O . ALA A 1 290 ? 19.274 6.836 6.340 1.00 36.06 290 ALA A O 1
ATOM 2201 N N . LEU A 1 291 ? 20.211 4.896 5.734 1.00 37.56 291 LEU A N 1
ATOM 2202 C CA . LEU A 1 291 ? 20.195 4.336 7.098 1.00 37.56 291 LEU A CA 1
ATOM 2203 C C . LEU A 1 291 ? 21.548 4.357 7.825 1.00 37.56 291 LEU A C 1
ATOM 2205 O O . LEU A 1 291 ? 21.612 4.001 8.996 1.00 37.56 291 LEU A O 1
ATOM 2209 N N . ARG A 1 292 ? 22.625 4.876 7.216 1.00 36.72 292 ARG A N 1
ATOM 2210 C CA . ARG A 1 292 ? 23.927 4.980 7.910 1.00 36.72 292 ARG A CA 1
ATOM 2211 C C . ARG A 1 292 ? 24.044 6.118 8.934 1.00 36.72 292 ARG A C 1
ATOM 2213 O O . ARG A 1 292 ? 25.009 6.125 9.687 1.00 36.72 292 ARG A O 1
ATOM 2220 N N . GLN A 1 293 ? 23.100 7.063 9.003 1.00 33.19 293 GLN A N 1
ATOM 2221 C CA . GLN A 1 293 ? 23.212 8.225 9.909 1.00 33.19 293 GLN A CA 1
ATOM 2222 C C . GLN A 1 293 ? 22.152 8.318 11.017 1.00 33.19 293 GLN A C 1
ATOM 2224 O O . GLN A 1 293 ? 22.370 9.062 11.968 1.00 33.19 293 GLN A O 1
ATOM 2229 N N . CYS A 1 294 ? 21.042 7.570 10.958 1.00 35.91 294 CYS A N 1
ATOM 2230 C CA . CYS A 1 294 ? 19.945 7.750 11.925 1.00 35.91 294 CYS A CA 1
ATOM 2231 C C . CYS A 1 294 ? 19.933 6.735 13.081 1.00 35.91 294 CYS A C 1
ATOM 2233 O O . CYS A 1 294 ? 19.478 7.083 14.166 1.00 35.91 294 CYS A O 1
ATOM 2235 N N . PHE A 1 295 ? 20.466 5.521 12.900 1.00 34.88 295 PHE A N 1
ATOM 2236 C CA . PHE A 1 295 ? 20.482 4.494 13.959 1.00 34.88 295 PHE A CA 1
ATOM 2237 C C . PHE A 1 295 ? 21.747 4.492 14.831 1.00 34.88 295 PHE A C 1
ATOM 2239 O O . PHE A 1 295 ? 21.751 3.911 15.915 1.00 34.88 295 PHE A O 1
ATOM 2246 N N . ALA A 1 296 ? 22.803 5.195 14.413 1.00 33.97 296 ALA A N 1
ATOM 2247 C CA . ALA A 1 296 ? 24.090 5.211 15.113 1.00 33.97 296 ALA A CA 1
ATOM 2248 C C . ALA A 1 296 ? 24.074 5.940 16.475 1.00 33.97 296 ALA A C 1
ATOM 2250 O O . ALA A 1 296 ? 25.085 5.948 17.168 1.00 33.97 296 ALA A O 1
ATOM 2251 N N . ALA A 1 297 ? 22.956 6.551 16.882 1.00 35.38 297 ALA A N 1
ATOM 2252 C CA . ALA A 1 297 ? 22.893 7.299 18.136 1.00 35.38 297 ALA A CA 1
ATOM 2253 C C . ALA A 1 297 ? 22.524 6.455 19.373 1.00 35.38 297 ALA A C 1
ATOM 2255 O O . ALA A 1 297 ? 22.622 6.995 20.467 1.00 35.38 297 ALA A O 1
ATOM 2256 N N . ASN A 1 298 ? 22.106 5.180 19.248 1.00 37.22 298 ASN A N 1
ATOM 2257 C CA . ASN A 1 298 ? 21.683 4.395 20.428 1.00 37.22 298 ASN A CA 1
ATOM 2258 C C . ASN A 1 298 ? 21.792 2.851 20.337 1.00 37.22 298 ASN A C 1
ATOM 2260 O O . ASN A 1 298 ? 21.162 2.158 21.133 1.00 37.22 298 ASN A O 1
ATOM 2264 N N . CYS A 1 299 ? 22.575 2.278 19.412 1.00 29.92 299 CYS A N 1
ATOM 2265 C CA . CYS A 1 299 ? 22.732 0.817 19.307 1.00 29.92 299 CYS A CA 1
ATOM 2266 C C . CYS A 1 299 ? 24.208 0.389 19.461 1.00 29.92 299 CYS A C 1
ATOM 2268 O O . CYS A 1 299 ? 25.044 0.860 18.687 1.00 29.92 299 CYS A O 1
ATOM 2270 N N . PRO A 1 300 ? 24.566 -0.491 20.421 1.00 26.86 300 PRO A N 1
ATOM 2271 C CA . PRO A 1 300 ? 25.940 -0.931 20.654 1.00 26.86 300 PRO A CA 1
ATOM 2272 C C . PRO A 1 300 ? 26.281 -2.126 19.749 1.00 26.86 300 PRO A C 1
ATOM 2274 O O . PRO A 1 300 ? 26.599 -3.209 20.232 1.00 26.86 300 PRO A O 1
ATOM 2277 N N . ILE A 1 301 ? 26.179 -1.957 18.429 1.00 33.69 301 ILE A N 1
ATOM 2278 C CA . ILE A 1 301 ? 26.571 -2.991 17.461 1.00 33.69 301 ILE A CA 1
ATOM 2279 C C . ILE A 1 301 ? 27.627 -2.399 16.529 1.00 33.69 301 ILE A C 1
ATOM 2281 O O . ILE A 1 301 ? 27.442 -1.350 15.913 1.00 33.69 301 ILE A O 1
ATOM 2285 N N . ASN A 1 302 ? 28.788 -3.049 16.516 1.00 24.84 302 ASN A N 1
ATOM 2286 C CA . ASN A 1 302 ? 30.011 -2.592 15.873 1.00 24.84 302 ASN A CA 1
ATOM 2287 C C . ASN A 1 302 ? 30.018 -3.031 14.400 1.00 24.84 302 ASN A C 1
ATOM 2289 O O . ASN A 1 302 ? 30.297 -4.190 14.106 1.00 24.84 302 ASN A O 1
ATOM 2293 N N . TRP A 1 303 ? 29.712 -2.119 13.478 1.00 32.31 303 TRP A N 1
ATOM 2294 C CA . TRP A 1 303 ? 29.644 -2.418 12.044 1.00 32.31 303 TRP A CA 1
ATOM 2295 C C . TRP A 1 303 ? 30.961 -2.058 11.349 1.00 32.31 303 TRP A C 1
ATOM 2297 O O . TRP A 1 303 ? 31.240 -0.888 11.072 1.00 32.31 303 TRP A O 1
ATOM 2307 N N . ARG A 1 304 ? 31.800 -3.068 11.080 1.00 25.84 304 ARG A N 1
ATOM 2308 C CA . ARG A 1 304 ? 33.006 -2.918 10.250 1.00 25.84 304 ARG A CA 1
ATOM 2309 C C . ARG A 1 304 ? 32.656 -2.931 8.759 1.00 25.84 304 ARG A C 1
ATOM 2311 O O . ARG A 1 304 ? 31.719 -3.576 8.315 1.00 25.84 304 ARG A O 1
ATOM 2318 N N . SER A 1 305 ? 33.444 -2.170 8.010 1.00 32.12 305 SER A N 1
ATOM 2319 C CA . SER A 1 305 ? 33.332 -1.864 6.586 1.00 32.12 305 SER A CA 1
ATOM 2320 C C . SER A 1 305 ? 33.536 -3.063 5.653 1.00 32.12 305 SER A C 1
ATOM 2322 O O . SER A 1 305 ? 34.626 -3.624 5.670 1.00 32.12 305 SER A O 1
ATOM 2324 N N . THR A 1 306 ? 32.587 -3.318 4.745 1.00 25.86 306 THR A N 1
ATOM 2325 C CA . THR A 1 306 ? 32.832 -3.795 3.364 1.00 25.86 306 THR A CA 1
ATOM 2326 C C . THR A 1 306 ? 31.576 -3.599 2.497 1.00 25.86 306 THR A C 1
ATOM 2328 O O . THR A 1 306 ? 30.481 -3.451 3.030 1.00 25.86 306 THR A O 1
ATOM 2331 N N . GLY A 1 307 ? 31.758 -3.472 1.177 1.00 26.80 307 GLY A N 1
ATOM 2332 C CA . GLY A 1 307 ? 30.757 -3.019 0.199 1.00 26.80 307 GLY A CA 1
ATOM 2333 C C . GLY A 1 307 ? 29.466 -3.842 0.091 1.00 26.80 307 GLY A C 1
ATOM 2334 O O . GLY A 1 307 ? 29.402 -4.976 0.540 1.00 26.80 307 GLY A O 1
ATOM 2335 N N . MET A 1 308 ? 28.452 -3.205 -0.515 1.00 30.06 308 MET A N 1
ATOM 2336 C CA . MET A 1 308 ? 27.122 -3.724 -0.883 1.00 30.06 308 MET A CA 1
ATOM 2337 C C . MET A 1 308 ? 26.623 -4.900 -0.024 1.00 30.06 308 MET A C 1
ATOM 2339 O O . MET A 1 308 ? 26.486 -6.023 -0.499 1.00 30.06 308 MET A O 1
ATOM 2343 N N . GLN A 1 309 ? 26.319 -4.618 1.242 1.00 29.48 309 GLN A N 1
ATOM 2344 C CA . GLN A 1 309 ? 25.536 -5.514 2.089 1.00 29.48 309 GLN A CA 1
ATOM 2345 C C . GLN A 1 309 ? 24.050 -5.199 1.893 1.00 29.48 309 GLN A C 1
ATOM 2347 O O . GLN A 1 309 ? 23.605 -4.091 2.193 1.00 29.48 309 GLN A O 1
ATOM 2352 N N . LEU A 1 310 ? 23.299 -6.159 1.349 1.00 35.94 310 LEU A N 1
ATOM 2353 C CA . LEU A 1 310 ? 21.848 -6.225 1.514 1.00 35.94 310 LEU A CA 1
ATOM 2354 C C . LEU A 1 310 ? 21.591 -6.765 2.926 1.00 35.94 310 LEU A C 1
ATOM 2356 O O . LEU A 1 310 ? 21.704 -7.967 3.142 1.00 35.94 310 LEU A O 1
ATOM 2360 N N . GLU A 1 311 ? 21.276 -5.899 3.888 1.00 31.11 311 GLU A N 1
ATOM 2361 C CA . GLU A 1 311 ? 20.706 -6.353 5.162 1.00 31.11 311 GLU A CA 1
ATOM 2362 C C . GLU A 1 311 ? 19.181 -6.304 5.068 1.00 31.11 311 GLU A C 1
ATOM 2364 O O . GLU A 1 311 ? 18.568 -5.246 4.953 1.00 31.11 311 GLU A O 1
ATOM 2369 N N . PHE A 1 312 ? 18.543 -7.467 5.098 1.00 36.25 312 PHE A N 1
ATOM 2370 C CA . PHE A 1 312 ? 17.090 -7.550 5.137 1.00 36.25 312 PHE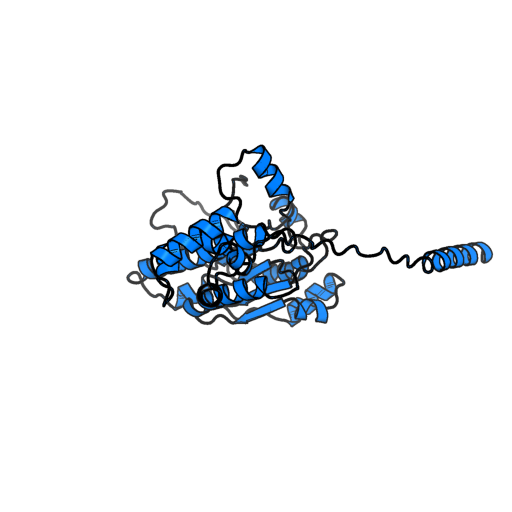 A CA 1
ATOM 2371 C C . PHE A 1 312 ? 16.614 -7.369 6.578 1.00 36.25 312 PHE A C 1
ATOM 2373 O O . PHE A 1 312 ? 16.657 -8.298 7.382 1.00 36.25 312 PHE A O 1
ATOM 2380 N N . LEU A 1 313 ? 16.125 -6.176 6.916 1.00 33.44 313 LEU A N 1
ATOM 2381 C CA . LEU A 1 313 ? 15.304 -5.976 8.110 1.00 33.44 313 LEU A CA 1
ATOM 2382 C C . LEU A 1 313 ? 13.867 -6.409 7.781 1.00 33.44 313 LEU A C 1
ATOM 2384 O O . LEU A 1 313 ? 12.977 -5.588 7.586 1.00 33.44 313 LEU A O 1
ATOM 2388 N N . GLN A 1 314 ? 13.643 -7.722 7.674 1.00 32.25 314 GLN A N 1
ATOM 2389 C CA . GLN A 1 314 ? 12.289 -8.275 7.665 1.00 32.25 314 GLN A CA 1
ATOM 2390 C C . GLN A 1 314 ? 11.724 -8.181 9.084 1.00 32.25 314 GLN A C 1
ATOM 2392 O O . GLN A 1 314 ? 12.101 -8.941 9.978 1.00 32.25 314 GLN A O 1
ATOM 2397 N N . THR A 1 315 ? 10.790 -7.260 9.314 1.00 31.28 315 THR A N 1
ATOM 2398 C CA . THR A 1 315 ? 10.012 -7.223 10.557 1.00 31.28 315 THR A CA 1
ATOM 2399 C C . THR A 1 315 ? 8.852 -8.216 10.497 1.00 31.28 315 THR A C 1
ATOM 2401 O O . THR A 1 315 ? 7.697 -7.836 10.610 1.00 31.28 315 THR A O 1
ATOM 2404 N N . SER A 1 316 ? 9.145 -9.506 10.327 1.00 34.78 316 SER A N 1
ATOM 2405 C CA . SER A 1 316 ? 8.353 -10.591 10.914 1.00 34.78 316 SER A CA 1
ATOM 2406 C C . SER A 1 316 ? 9.163 -11.894 10.889 1.00 34.78 316 SER A C 1
ATOM 2408 O O . SER A 1 316 ? 9.635 -12.324 9.850 1.00 34.78 316 SER A O 1
ATOM 2410 N N . HIS A 1 317 ? 9.362 -12.465 12.081 1.00 34.94 317 HIS A N 1
ATOM 2411 C CA . HIS A 1 317 ? 9.923 -13.792 12.371 1.00 34.94 317 HIS A CA 1
ATOM 2412 C C . HIS A 1 317 ? 11.153 -14.227 11.552 1.00 34.94 317 HIS A C 1
ATOM 2414 O O . HIS A 1 317 ? 11.059 -14.969 10.585 1.00 34.94 317 HIS A O 1
ATOM 2420 N N . GLY A 1 318 ? 12.317 -13.814 12.068 1.00 35.53 318 GLY A N 1
ATOM 2421 C CA . GLY A 1 318 ? 13.628 -14.460 11.963 1.00 35.53 318 GLY A CA 1
ATOM 2422 C C . GLY A 1 318 ? 13.814 -15.530 10.890 1.00 35.53 318 GLY A C 1
ATOM 2423 O O . GLY A 1 318 ? 13.630 -16.714 11.156 1.00 35.53 318 GLY A O 1
ATOM 2424 N N . SER A 1 319 ? 14.359 -15.119 9.751 1.00 26.55 319 SER A N 1
ATOM 2425 C CA . SER A 1 319 ? 15.310 -15.947 9.015 1.00 26.55 319 SER A CA 1
ATOM 2426 C C . SER A 1 319 ? 16.666 -15.257 9.068 1.00 26.55 319 SER A C 1
ATOM 2428 O O . SER A 1 319 ? 16.852 -14.159 8.552 1.00 26.55 319 SER A O 1
ATOM 2430 N N . GLN A 1 320 ? 17.608 -15.883 9.776 1.00 28.92 320 GLN A N 1
ATOM 2431 C CA . GLN A 1 320 ? 19.013 -15.506 9.729 1.00 28.92 320 GLN A CA 1
ATOM 2432 C C . GLN A 1 320 ? 19.517 -15.684 8.295 1.00 28.92 320 GLN A C 1
ATOM 2434 O O . GLN A 1 320 ? 19.645 -16.811 7.825 1.00 28.92 320 GLN A O 1
ATOM 2439 N N . ALA A 1 321 ? 19.867 -14.587 7.633 1.00 24.17 321 ALA A N 1
ATOM 2440 C CA . ALA A 1 321 ? 20.854 -14.616 6.567 1.00 24.17 321 ALA A CA 1
ATOM 2441 C C . ALA A 1 321 ? 22.162 -14.078 7.156 1.00 24.17 321 ALA A C 1
ATOM 2443 O O . ALA A 1 321 ? 22.371 -12.873 7.255 1.00 24.17 321 ALA A O 1
ATOM 2444 N N . VAL A 1 322 ? 23.009 -14.997 7.624 1.00 26.22 322 VAL A N 1
ATOM 2445 C CA . VAL A 1 322 ? 24.425 -14.723 7.886 1.00 26.22 322 VAL A CA 1
ATOM 2446 C C . VAL A 1 322 ? 25.170 -14.967 6.579 1.00 26.22 322 VAL A C 1
ATOM 2448 O O . VAL A 1 322 ? 25.193 -16.102 6.107 1.00 26.22 322 VAL A O 1
ATOM 2451 N N . CYS A 1 323 ? 25.783 -13.918 6.032 1.00 24.97 323 CYS A N 1
ATOM 2452 C CA . CYS A 1 323 ? 27.062 -13.992 5.326 1.00 24.97 323 CYS A CA 1
ATOM 2453 C C . CYS A 1 323 ? 27.733 -12.615 5.320 1.00 24.97 323 CYS A C 1
ATOM 2455 O O . CYS A 1 323 ? 27.118 -11.656 4.804 1.00 24.97 323 CYS A O 1
#

InterPro domains:
  IPR010995 DNA repair Rad51/transcription factor NusA, alpha-helical [SSF47794] (29-93)
  IPR013632 Rad51-like, C-terminal [PF08423] (111-275)
  IPR020588 DNA recombination and repair protein RecA-like, ATP-binding domain [PS50162] (110-285)
  IPR027417 P-loop containing nucleoside triphosphate hydrolase [G3DSA:3.40.50.300] (104-296)
  IPR027417 P-loop containing nucleoside triphosphate hydrolase [SSF52540] (114-272)
  IPR060101 SAM-like helix-hairpin-helix tandem [PF14520] (43-92)

Radius of gyration: 23.2 Å; Cα contacts (8 Å, |Δi|>4): 450; chains: 1; bounding box: 60×58×70 Å

Sequence (323 aa):
MAVAEATLKRKAATLATTDLVATEDDDQEEDLPYNLIDKLQDSGINAADLKKLKDAGFNTSQSVVFAMRKDLLSIKGLSDQKVDKIIEAARKSSEVGFVTCTQLVSKMKSRFQIATGAGKLDQMLGGGMESCSITEIFGEFRCGKTQLCHSLAVMAQLPSNMGGANGKVVYMDTEGTFRPDRIRQIAEAKGVSAEAAMDNIIYARVYTSEHLEQLLVEAASLMVKDEDRFALVIVDSIMGGFRVDYSGRGELSERQQKLARVLNKLQKVSEDNCIRQTCSSCCTLAMSLALRQCFAANCPINWRSTGMQLEFLQTSHGSQAVC